Protein AF-G5BJP3-F1 (afdb_monomer_lite)

pLDDT: mean 77.47, std 14.55, range [37.0, 94.06]

Structure (mmCIF, N/CA/C/O backbone):
data_AF-G5BJP3-F1
#
_entry.id   AF-G5BJP3-F1
#
loop_
_atom_site.group_PDB
_atom_site.id
_atom_site.type_symbol
_atom_site.label_atom_id
_atom_site.label_alt_id
_atom_site.label_comp_id
_atom_site.label_asym_id
_atom_site.label_entity_id
_atom_site.label_seq_id
_atom_site.pdbx_PDB_ins_code
_atom_site.Cartn_x
_atom_site.Cartn_y
_atom_site.Cartn_z
_atom_site.occupancy
_atom_site.B_iso_or_equiv
_atom_site.auth_seq_id
_atom_site.auth_comp_id
_atom_site.auth_asym_id
_atom_site.auth_atom_id
_atom_site.pdbx_PDB_model_num
ATOM 1 N N . MET A 1 1 ? 22.872 -16.808 -19.021 1.00 44.25 1 MET A N 1
ATOM 2 C CA . MET A 1 1 ? 23.629 -16.878 -17.753 1.00 44.25 1 MET A CA 1
ATOM 3 C C . MET A 1 1 ? 22.614 -16.825 -16.615 1.00 44.25 1 MET A C 1
ATOM 5 O O . MET A 1 1 ? 21.726 -15.986 -16.679 1.00 44.25 1 MET A O 1
ATOM 9 N N . ARG A 1 2 ? 22.619 -17.768 -15.661 1.00 50.06 2 ARG A N 1
ATOM 10 C CA . ARG A 1 2 ? 21.729 -17.695 -14.484 1.00 50.06 2 ARG A CA 1
ATOM 11 C C . ARG A 1 2 ? 22.393 -16.758 -13.474 1.00 50.06 2 ARG A C 1
ATOM 13 O O . ARG A 1 2 ? 23.324 -17.186 -12.807 1.00 50.06 2 ARG A O 1
ATOM 20 N N . LEU A 1 3 ? 21.946 -15.509 -13.421 1.00 68.56 3 LEU A N 1
ATOM 21 C CA . LEU A 1 3 ? 22.406 -14.511 -12.453 1.00 68.56 3 LEU A CA 1
ATOM 22 C C . LEU A 1 3 ? 21.398 -14.402 -11.310 1.00 68.56 3 LEU A C 1
ATOM 24 O O . LEU A 1 3 ? 20.185 -14.519 -11.532 1.00 68.56 3 LEU A O 1
ATOM 28 N N . ASN A 1 4 ? 21.893 -14.203 -10.089 1.00 77.81 4 ASN A N 1
ATOM 29 C CA . ASN A 1 4 ? 21.017 -13.930 -8.956 1.00 77.81 4 ASN A CA 1
ATOM 30 C C . ASN A 1 4 ? 20.418 -12.518 -9.091 1.00 77.81 4 ASN A C 1
ATOM 32 O O . ASN A 1 4 ? 21.029 -11.637 -9.689 1.00 77.81 4 ASN A O 1
ATOM 36 N N . THR A 1 5 ? 19.225 -12.266 -8.542 1.00 74.19 5 THR A N 1
ATOM 37 C CA . THR A 1 5 ? 18.538 -10.975 -8.771 1.00 74.19 5 THR A CA 1
ATOM 38 C C . THR A 1 5 ? 19.329 -9.795 -8.197 1.00 74.19 5 THR A C 1
ATOM 40 O O . THR A 1 5 ? 19.368 -8.746 -8.820 1.00 74.19 5 THR A O 1
ATOM 43 N N . SER A 1 6 ? 20.024 -9.974 -7.071 1.00 76.56 6 SER A N 1
ATOM 44 C CA . SER A 1 6 ? 20.901 -8.947 -6.492 1.00 76.56 6 SER A CA 1
ATOM 45 C C . SER A 1 6 ? 22.139 -8.651 -7.344 1.00 76.56 6 SER A C 1
ATOM 47 O O . SER A 1 6 ? 22.581 -7.510 -7.405 1.00 76.56 6 SER A O 1
ATOM 49 N N . GLU A 1 7 ? 22.704 -9.672 -7.992 1.00 75.31 7 GLU A N 1
ATOM 50 C CA . GLU A 1 7 ? 23.843 -9.508 -8.905 1.00 75.31 7 GLU A CA 1
ATOM 51 C C . GLU A 1 7 ? 23.401 -8.806 -10.186 1.00 75.31 7 GLU A C 1
ATOM 53 O O . GLU A 1 7 ? 24.081 -7.897 -10.641 1.00 75.31 7 GLU A O 1
ATOM 58 N N . LEU A 1 8 ? 22.222 -9.169 -10.700 1.00 74.44 8 LEU A N 1
ATOM 59 C CA . LEU A 1 8 ? 21.619 -8.523 -11.860 1.00 74.44 8 LEU A CA 1
ATOM 60 C C . LEU A 1 8 ? 21.340 -7.036 -11.600 1.00 74.44 8 LEU A C 1
ATOM 62 O O . LEU A 1 8 ? 21.693 -6.213 -12.433 1.00 74.44 8 LEU A O 1
ATOM 66 N N . ILE A 1 9 ? 20.754 -6.697 -10.445 1.00 74.00 9 ILE A N 1
ATOM 67 C CA . ILE A 1 9 ? 20.508 -5.302 -10.037 1.00 74.00 9 ILE A CA 1
ATOM 68 C C . ILE A 1 9 ? 21.826 -4.522 -9.981 1.00 74.00 9 ILE A C 1
ATOM 70 O O . ILE A 1 9 ? 21.944 -3.428 -10.525 1.00 74.00 9 ILE A O 1
ATOM 74 N N . LYS A 1 10 ? 22.859 -5.114 -9.369 1.00 73.06 10 LYS A N 1
ATOM 75 C CA . LYS A 1 10 ? 24.182 -4.491 -9.302 1.00 73.06 10 LYS A CA 1
ATOM 76 C C . LYS A 1 10 ? 24.743 -4.233 -10.702 1.00 73.06 10 LYS A C 1
ATOM 78 O O . LYS A 1 10 ? 25.200 -3.127 -10.961 1.00 73.06 10 LYS A O 1
ATOM 83 N N . GLU A 1 11 ? 24.681 -5.218 -11.596 1.00 69.44 11 GLU A N 1
ATOM 84 C CA . GLU A 1 11 ? 25.176 -5.101 -12.975 1.00 69.44 11 GLU A CA 1
ATOM 85 C C . GLU A 1 11 ? 24.379 -4.061 -13.789 1.00 69.44 11 GLU A C 1
ATOM 87 O O . GLU A 1 11 ? 24.960 -3.328 -14.586 1.00 69.44 11 GLU A O 1
ATOM 92 N N . LEU A 1 12 ? 23.072 -3.923 -13.528 1.00 63.56 12 LEU A N 1
ATOM 93 C CA . LEU A 1 12 ? 22.200 -2.899 -14.122 1.00 63.56 12 LEU A CA 1
ATOM 94 C C . LEU A 1 12 ? 22.500 -1.478 -13.623 1.00 63.56 12 LEU A C 1
ATOM 96 O O . LEU A 1 12 ? 22.325 -0.528 -14.387 1.00 63.56 12 LEU A O 1
ATOM 100 N N . PHE A 1 13 ? 22.971 -1.327 -12.386 1.00 70.31 13 PHE A N 1
ATOM 101 C CA . PHE A 1 13 ? 23.419 -0.047 -11.821 1.00 70.31 13 PHE A CA 1
ATOM 102 C C . PHE A 1 13 ? 24.877 0.284 -12.099 1.00 70.31 13 PHE A C 1
ATOM 104 O O . PHE A 1 13 ? 25.300 1.399 -11.821 1.00 70.31 13 PHE A O 1
ATOM 111 N N . THR A 1 14 ? 25.650 -0.663 -12.627 1.00 68.06 14 THR A N 1
ATOM 112 C CA . THR A 1 14 ? 27.061 -0.414 -12.916 1.00 68.06 14 THR A CA 1
ATOM 113 C C . THR A 1 14 ? 27.177 0.457 -14.165 1.00 68.06 14 THR A C 1
ATOM 115 O O . THR A 1 14 ? 26.549 0.164 -15.195 1.00 68.06 14 THR A O 1
ATOM 118 N N . ASP A 1 15 ? 27.975 1.516 -14.057 1.00 59.81 15 ASP A N 1
ATOM 119 C CA . ASP A 1 15 ? 28.285 2.419 -15.159 1.00 59.81 15 ASP A CA 1
ATOM 120 C C . ASP A 1 15 ? 29.174 1.726 -16.191 1.00 59.81 15 ASP A C 1
ATOM 122 O O . ASP A 1 15 ? 29.917 0.792 -15.893 1.00 59.81 15 ASP A O 1
ATOM 126 N N . CYS A 1 16 ? 29.086 2.170 -17.441 1.00 57.44 16 CYS A N 1
ATOM 127 C CA . CYS A 1 16 ? 29.874 1.592 -18.521 1.00 57.44 16 CYS A CA 1
ATOM 128 C C . CYS A 1 16 ? 31.160 2.382 -18.702 1.00 57.44 16 CYS A C 1
ATOM 130 O O . CYS A 1 16 ? 31.277 3.208 -19.597 1.00 57.44 16 CYS A O 1
ATOM 132 N N . GLY A 1 17 ? 32.113 2.144 -17.802 1.00 50.44 17 GLY A N 1
ATOM 133 C CA . GLY A 1 17 ? 33.430 2.763 -17.871 1.00 50.44 17 GLY A CA 1
ATOM 134 C C . GLY A 1 17 ? 34.375 2.054 -18.857 1.00 50.44 17 GLY A C 1
ATOM 135 O O . GLY A 1 17 ? 34.260 0.846 -19.070 1.00 50.44 17 GLY A O 1
ATOM 136 N N . PRO A 1 18 ? 35.406 2.746 -19.381 1.00 44.09 18 PRO A N 1
ATOM 137 C CA . PRO A 1 18 ? 36.398 2.185 -20.314 1.00 44.09 18 PRO A CA 1
ATOM 138 C C . PRO A 1 18 ? 37.265 1.043 -19.738 1.00 44.09 18 PRO A C 1
ATOM 140 O O . PRO A 1 18 ? 38.034 0.422 -20.472 1.00 44.09 18 PRO A O 1
ATOM 143 N N . LEU A 1 19 ? 37.162 0.758 -18.434 1.00 40.47 19 LEU A N 1
ATOM 144 C CA . LEU A 1 19 ? 37.887 -0.302 -17.718 1.00 40.47 19 LEU A CA 1
ATOM 145 C C . LEU A 1 19 ? 36.966 -1.399 -17.149 1.00 40.47 19 LEU A C 1
ATOM 147 O O . LEU A 1 19 ? 37.473 -2.400 -16.639 1.00 40.47 19 LEU A O 1
ATOM 151 N N . GLU A 1 20 ? 35.642 -1.244 -17.237 1.00 45.88 20 GLU A N 1
ATOM 152 C CA . GLU A 1 20 ? 34.673 -2.213 -16.715 1.00 45.88 20 GLU A CA 1
ATOM 153 C C . GLU A 1 20 ? 33.971 -2.933 -17.871 1.00 45.88 20 GLU A C 1
ATOM 155 O O . GLU A 1 20 ? 33.036 -2.432 -18.490 1.00 45.88 20 GLU A O 1
ATOM 160 N N . SER A 1 21 ? 34.431 -4.149 -18.178 1.00 46.97 21 SER A N 1
ATOM 161 C CA . SER A 1 21 ? 33.836 -5.007 -19.204 1.00 46.97 21 SER A CA 1
ATOM 162 C C . SER A 1 21 ? 32.547 -5.656 -18.685 1.00 46.97 21 SER A C 1
ATOM 164 O O . SER A 1 21 ? 32.532 -6.843 -18.339 1.00 46.97 21 SER A O 1
ATOM 166 N N . SER A 1 22 ? 31.468 -4.884 -18.579 1.00 55.72 22 SER A N 1
ATOM 167 C CA . SER A 1 22 ? 30.135 -5.455 -18.369 1.00 55.72 22 SER A CA 1
ATOM 168 C C . SER A 1 22 ? 29.622 -6.062 -19.675 1.00 55.72 22 SER A C 1
ATOM 170 O O . SER A 1 22 ? 29.749 -5.464 -20.743 1.00 55.72 22 SER A O 1
ATOM 172 N N . SER A 1 23 ? 29.001 -7.244 -19.599 1.00 54.97 23 SER A N 1
ATOM 173 C CA . SER A 1 23 ? 28.418 -7.926 -20.768 1.00 54.97 23 SER A CA 1
ATOM 174 C C . SER A 1 23 ? 27.289 -7.130 -21.441 1.00 54.97 23 SER A C 1
ATOM 176 O O . SER A 1 23 ? 26.941 -7.394 -22.592 1.00 54.97 23 SER A O 1
ATOM 178 N N . LEU A 1 24 ? 26.737 -6.142 -20.729 1.00 55.53 24 LEU A N 1
ATOM 179 C CA . LEU A 1 24 ? 25.724 -5.214 -21.225 1.00 55.53 24 LEU A CA 1
ATOM 180 C C . LEU A 1 24 ? 26.295 -4.055 -22.059 1.00 55.53 24 LEU A C 1
ATOM 182 O O . LEU A 1 24 ? 25.524 -3.393 -22.748 1.00 55.53 24 LEU A O 1
ATOM 186 N N . CYS A 1 25 ? 27.602 -3.799 -21.989 1.00 57.88 25 CYS A N 1
ATOM 187 C CA . CYS A 1 25 ? 28.248 -2.607 -22.540 1.00 57.88 25 CYS A CA 1
ATOM 188 C C . CYS A 1 25 ? 29.455 -2.967 -23.407 1.00 57.88 25 CYS A C 1
ATOM 190 O O . CYS A 1 25 ? 30.580 -2.528 -23.181 1.00 57.88 25 CYS A O 1
ATOM 192 N N . ASP A 1 26 ? 29.202 -3.800 -24.416 1.00 56.97 26 ASP A N 1
ATOM 193 C CA . ASP A 1 26 ? 30.184 -4.161 -25.438 1.00 56.97 26 ASP A CA 1
ATOM 194 C C . ASP A 1 26 ? 30.255 -3.061 -26.513 1.00 56.97 26 ASP A C 1
ATOM 196 O O . ASP A 1 26 ? 29.687 -3.166 -27.609 1.00 56.97 26 ASP A O 1
ATOM 200 N N . TYR A 1 27 ? 30.899 -1.952 -26.152 1.00 57.47 27 TYR A N 1
ATOM 201 C CA . TYR A 1 27 ? 31.206 -0.859 -27.067 1.00 57.47 27 TYR A CA 1
ATOM 202 C C . TYR A 1 27 ? 32.474 -1.177 -27.865 1.00 57.47 27 TYR A C 1
ATOM 204 O O . TYR A 1 27 ? 33.460 -1.701 -27.340 1.00 57.47 27 TYR A O 1
ATOM 212 N N . ARG A 1 28 ? 32.471 -0.864 -29.164 1.00 46.56 28 ARG A N 1
ATOM 213 C CA . ARG A 1 28 ? 33.619 -1.146 -30.030 1.00 46.56 28 ARG A CA 1
ATOM 214 C C . ARG A 1 28 ? 34.739 -0.134 -29.760 1.00 46.56 28 ARG A C 1
ATOM 216 O O . ARG A 1 28 ? 34.681 0.996 -30.230 1.00 46.56 28 ARG A O 1
ATOM 223 N N . ASN A 1 29 ? 35.784 -0.558 -29.052 1.00 48.34 29 ASN A N 1
ATOM 224 C CA . ASN A 1 29 ? 37.015 0.220 -28.896 1.00 48.34 29 ASN A CA 1
ATOM 225 C C . ASN A 1 29 ? 37.865 0.134 -30.173 1.00 48.34 29 ASN A C 1
ATOM 227 O O . ASN A 1 29 ? 38.719 -0.745 -30.298 1.00 48.34 29 ASN A O 1
ATOM 231 N N . ASP A 1 30 ? 37.674 1.055 -31.120 1.00 40.19 30 ASP A N 1
ATOM 232 C CA . ASP A 1 30 ? 38.655 1.265 -32.191 1.00 40.19 30 ASP A CA 1
ATOM 233 C C . ASP A 1 30 ? 39.872 2.016 -31.616 1.00 40.19 30 ASP A C 1
ATOM 235 O O . ASP A 1 30 ? 40.059 3.216 -31.796 1.00 40.19 30 ASP A O 1
ATOM 239 N N . MET A 1 31 ? 40.736 1.290 -30.901 1.00 43.47 31 MET A N 1
ATOM 240 C CA . MET A 1 31 ? 42.000 1.805 -30.361 1.00 43.47 31 MET A CA 1
ATOM 241 C C . MET A 1 31 ? 43.076 1.891 -31.464 1.00 43.47 31 MET A C 1
ATOM 243 O O . MET A 1 31 ? 44.144 1.297 -31.366 1.00 43.47 31 MET A O 1
ATOM 247 N N . ASN A 1 32 ? 42.773 2.601 -32.553 1.00 39.50 32 ASN A N 1
ATOM 248 C CA . ASN A 1 32 ? 43.702 2.898 -33.646 1.00 39.50 32 ASN A CA 1
ATOM 249 C C . ASN A 1 32 ? 43.451 4.313 -34.192 1.00 39.50 32 ASN A C 1
ATOM 251 O O . ASN A 1 32 ? 43.162 4.510 -35.369 1.00 39.50 32 ASN A O 1
ATOM 255 N N . ALA A 1 33 ? 43.587 5.328 -33.343 1.00 37.41 33 ALA A N 1
ATOM 256 C CA . ALA A 1 33 ? 43.760 6.693 -33.818 1.00 37.41 33 ALA A CA 1
ATOM 257 C C . ALA A 1 33 ? 44.682 7.460 -32.874 1.00 37.41 33 ALA A C 1
ATOM 259 O O . ALA A 1 33 ? 44.312 7.907 -31.795 1.00 37.41 33 ALA A O 1
ATOM 260 N N . SER A 1 34 ? 45.913 7.638 -33.328 1.00 37.72 34 SER A N 1
ATOM 261 C CA . SER A 1 34 ? 46.831 8.683 -32.899 1.00 37.72 34 SER A CA 1
ATOM 262 C C . SER A 1 34 ? 46.261 10.076 -33.221 1.00 37.72 34 SER A C 1
ATOM 264 O O . SER A 1 34 ? 46.792 10.780 -34.082 1.00 37.72 34 SER A O 1
ATOM 266 N N . LYS A 1 35 ? 45.164 10.473 -32.571 1.00 37.00 35 LYS A N 1
ATOM 267 C CA . LYS A 1 35 ? 44.625 11.834 -32.619 1.00 37.00 35 LYS A CA 1
ATOM 268 C C . LYS A 1 35 ? 44.383 12.326 -31.201 1.00 37.00 35 LYS A C 1
ATOM 270 O O . LYS A 1 35 ? 43.390 12.035 -30.553 1.00 37.00 35 LYS A O 1
ATOM 275 N N . ILE A 1 36 ? 45.397 13.031 -30.733 1.00 44.91 36 ILE A N 1
ATOM 276 C CA . ILE A 1 36 ? 45.373 13.883 -29.559 1.00 44.91 36 ILE A CA 1
ATOM 277 C C . ILE A 1 36 ? 44.564 15.131 -29.947 1.00 44.91 36 ILE A C 1
ATOM 279 O O . ILE A 1 36 ? 44.940 15.790 -30.914 1.00 44.91 36 ILE A O 1
ATOM 283 N N . VAL A 1 37 ? 43.534 15.431 -29.145 1.00 45.41 37 VAL A N 1
ATOM 284 C CA . VAL A 1 37 ? 42.789 16.705 -29.040 1.00 45.41 37 VAL A CA 1
ATOM 285 C C . VAL A 1 37 ? 41.715 16.944 -30.127 1.00 45.41 37 VAL A C 1
ATOM 287 O O . VAL A 1 37 ? 42.020 16.959 -31.313 1.00 45.41 37 VAL A O 1
ATOM 290 N N . ASP A 1 38 ? 40.476 17.155 -29.653 1.00 38.22 38 ASP A N 1
ATOM 291 C CA . ASP A 1 38 ? 39.267 17.714 -30.309 1.00 38.22 38 ASP A CA 1
ATOM 292 C C . ASP A 1 38 ? 38.108 16.810 -30.783 1.00 38.22 38 ASP A C 1
ATOM 294 O O . ASP A 1 38 ? 37.110 17.362 -31.234 1.00 38.22 38 ASP A O 1
ATOM 298 N N . ASP A 1 39 ? 38.115 15.488 -30.581 1.00 37.53 39 ASP A N 1
ATOM 299 C CA . ASP A 1 39 ? 36.930 14.657 -30.881 1.00 37.53 39 ASP A CA 1
ATOM 300 C C . ASP A 1 39 ? 36.373 13.960 -29.623 1.00 37.53 39 ASP A C 1
ATOM 302 O O . ASP A 1 39 ? 37.116 13.394 -28.815 1.00 37.53 39 ASP A O 1
ATOM 306 N N . ILE A 1 40 ? 35.046 14.041 -29.464 1.00 41.84 40 ILE A N 1
ATOM 307 C CA . ILE A 1 40 ? 34.219 13.329 -28.475 1.00 41.84 40 ILE A CA 1
ATOM 308 C C . ILE A 1 40 ? 34.551 11.826 -28.559 1.00 41.84 40 ILE A C 1
ATOM 310 O O . ILE A 1 40 ? 34.711 11.321 -29.673 1.00 41.84 40 ILE A O 1
ATOM 314 N N . PRO A 1 41 ? 34.680 11.081 -27.442 1.00 44.16 41 PRO A N 1
ATOM 315 C CA . PRO A 1 41 ? 34.821 9.630 -27.503 1.00 44.16 41 PRO A CA 1
ATOM 316 C C . PRO A 1 41 ? 33.506 9.005 -27.995 1.00 44.16 41 PRO A C 1
ATOM 318 O O . PRO A 1 41 ? 32.658 8.583 -27.216 1.00 44.16 41 PRO A O 1
ATOM 321 N N . ASP A 1 42 ? 33.329 8.969 -29.314 1.00 43.47 42 ASP A N 1
ATOM 322 C CA . ASP A 1 42 ? 32.238 8.263 -29.969 1.00 43.47 42 ASP A CA 1
ATOM 323 C C . ASP A 1 42 ? 32.462 6.758 -29.786 1.00 43.47 42 ASP A C 1
ATOM 325 O O . ASP A 1 42 ? 33.319 6.147 -30.432 1.00 43.47 42 ASP A O 1
ATOM 329 N N . HIS A 1 43 ? 31.682 6.148 -28.897 1.00 52.06 43 HIS A N 1
ATOM 330 C CA . HIS A 1 43 ? 31.612 4.703 -28.720 1.00 52.06 43 HIS A CA 1
ATOM 331 C C . HIS A 1 43 ? 30.367 4.160 -29.446 1.00 52.06 43 HIS A C 1
ATOM 333 O O . HIS A 1 43 ? 29.331 3.934 -28.817 1.00 52.06 43 HIS A O 1
ATOM 339 N N . PRO A 1 44 ? 30.403 3.945 -30.779 1.00 55.94 44 PRO A N 1
ATOM 340 C CA . PRO A 1 44 ? 29.263 3.379 -31.490 1.00 55.94 44 PRO A CA 1
ATOM 341 C C . PRO A 1 44 ? 28.934 1.989 -30.931 1.00 55.94 44 PRO A C 1
ATOM 343 O O . PRO A 1 44 ? 29.832 1.158 -30.740 1.00 55.94 44 PRO A O 1
ATOM 346 N N . ALA A 1 45 ? 27.645 1.725 -30.682 1.00 56.62 45 ALA A N 1
ATOM 347 C CA . ALA A 1 45 ? 27.195 0.432 -30.178 1.00 56.62 45 ALA A CA 1
ATOM 348 C C . ALA A 1 45 ? 27.709 -0.711 -31.060 1.00 56.62 45 ALA A C 1
ATOM 350 O O . ALA A 1 45 ? 27.445 -0.776 -32.266 1.00 56.62 45 ALA A O 1
ATOM 351 N N . GLY A 1 46 ? 28.426 -1.647 -30.439 1.00 59.75 46 GLY A N 1
ATOM 352 C CA . GLY A 1 46 ? 28.808 -2.891 -31.084 1.00 59.75 46 GLY A CA 1
ATOM 353 C C . GLY A 1 46 ? 27.592 -3.783 -31.356 1.00 59.75 46 GLY A C 1
ATOM 354 O O . GLY A 1 46 ? 26.501 -3.604 -30.813 1.00 59.75 46 GLY A O 1
ATOM 355 N N . VAL A 1 47 ? 27.794 -4.831 -32.157 1.00 60.00 47 VAL A N 1
ATOM 356 C CA . VAL A 1 47 ? 26.795 -5.902 -32.355 1.00 60.00 47 VAL A CA 1
ATOM 357 C C . VAL A 1 47 ? 26.388 -6.589 -31.038 1.00 60.00 47 VAL A C 1
ATOM 359 O O . VAL A 1 47 ? 25.283 -7.127 -30.946 1.00 60.00 47 VAL A O 1
ATOM 362 N N . GLY A 1 48 ? 27.241 -6.526 -30.007 1.00 64.69 48 GLY A N 1
ATOM 363 C CA . GLY A 1 48 ? 26.958 -7.018 -28.658 1.00 64.69 48 GLY A CA 1
ATOM 364 C C . GLY A 1 48 ? 25.821 -6.267 -27.956 1.00 64.69 48 GLY A C 1
ATOM 365 O O . GLY A 1 48 ? 24.997 -6.905 -27.304 1.00 64.69 48 GLY A O 1
ATOM 366 N N . VAL A 1 49 ? 25.682 -4.954 -28.174 1.00 70.38 49 VAL A N 1
ATOM 367 C CA . VAL A 1 49 ? 24.631 -4.124 -27.551 1.00 70.38 49 VAL A CA 1
ATOM 368 C C . VAL A 1 49 ? 23.238 -4.516 -28.051 1.00 70.38 49 VAL A C 1
ATOM 370 O O . VAL A 1 49 ? 22.317 -4.684 -27.256 1.00 70.38 49 VAL A O 1
ATOM 373 N N . TYR A 1 50 ? 23.075 -4.763 -29.355 1.00 72.94 50 TYR A N 1
ATOM 374 C CA . TYR A 1 50 ? 21.798 -5.231 -29.914 1.00 72.94 50 TYR A CA 1
ATOM 375 C C . TYR A 1 50 ? 21.397 -6.609 -29.370 1.00 72.94 50 TYR A C 1
ATOM 377 O O . TYR A 1 50 ? 20.226 -6.848 -29.065 1.00 72.94 50 TYR A O 1
ATOM 385 N N . SER A 1 51 ? 22.372 -7.510 -29.203 1.00 75.06 51 SER A N 1
ATOM 386 C CA . SER A 1 51 ? 22.148 -8.809 -28.562 1.00 75.06 51 SER A CA 1
ATOM 387 C C . SER A 1 51 ? 21.778 -8.652 -27.081 1.00 75.06 51 SER A C 1
ATOM 389 O O . SER A 1 51 ? 20.876 -9.345 -26.602 1.00 75.06 51 SER A O 1
ATOM 391 N N . ALA A 1 52 ? 22.422 -7.731 -26.360 1.00 75.56 52 ALA A N 1
ATOM 392 C CA . ALA A 1 52 ? 22.127 -7.436 -24.959 1.00 75.56 52 ALA A CA 1
ATOM 393 C C . ALA A 1 52 ? 20.720 -6.839 -24.781 1.00 75.56 52 ALA A C 1
ATOM 395 O O . ALA A 1 52 ? 19.959 -7.328 -23.948 1.00 75.56 52 ALA A O 1
ATOM 396 N N . ILE A 1 53 ? 20.317 -5.869 -25.611 1.00 82.88 53 ILE A N 1
ATOM 397 C CA . ILE A 1 53 ? 18.958 -5.295 -25.601 1.00 82.88 53 ILE A CA 1
ATOM 398 C C . ILE A 1 53 ? 17.913 -6.389 -25.833 1.00 82.88 53 ILE A C 1
ATOM 400 O O . ILE A 1 53 ? 16.923 -6.464 -25.106 1.00 82.88 53 ILE A O 1
ATOM 404 N N . TRP A 1 54 ? 18.139 -7.284 -26.799 1.00 84.75 54 TRP A N 1
ATOM 405 C CA . TRP A 1 54 ? 17.225 -8.402 -27.044 1.00 84.75 54 TRP A CA 1
ATOM 406 C C . TRP A 1 54 ? 17.096 -9.329 -25.824 1.00 84.75 54 TRP A C 1
ATOM 408 O O . TRP A 1 54 ? 15.987 -9.726 -25.452 1.00 84.75 54 TRP A O 1
ATOM 418 N N . GLN A 1 55 ? 18.214 -9.645 -25.163 1.00 84.19 55 GLN A N 1
ATOM 419 C CA . GLN A 1 55 ? 18.215 -10.444 -23.935 1.00 84.19 55 GLN A CA 1
ATOM 420 C C . GLN A 1 55 ? 17.507 -9.735 -22.772 1.00 84.19 55 GLN A C 1
ATOM 422 O O . GLN A 1 55 ? 16.753 -10.385 -22.046 1.00 84.19 55 GLN A O 1
ATOM 427 N N . LEU A 1 56 ? 17.694 -8.422 -22.619 1.00 86.62 56 LEU A N 1
ATOM 428 C CA . LEU A 1 56 ? 17.026 -7.607 -21.603 1.00 86.62 56 LEU A CA 1
ATOM 429 C C . LEU A 1 56 ? 15.516 -7.525 -21.846 1.00 86.62 56 LEU A C 1
ATOM 431 O O . LEU A 1 56 ? 14.744 -7.716 -20.909 1.00 86.62 56 LEU A O 1
ATOM 435 N N . CYS A 1 57 ? 15.076 -7.348 -23.093 1.00 88.75 57 CYS A N 1
ATOM 436 C CA . CYS A 1 57 ? 13.658 -7.391 -23.458 1.00 88.75 57 CYS A CA 1
ATOM 437 C C . CYS A 1 57 ? 13.021 -8.746 -23.109 1.00 88.75 57 CYS A C 1
ATOM 439 O O . CYS A 1 57 ? 11.933 -8.798 -22.530 1.00 88.75 57 CYS A O 1
ATOM 441 N N . LEU A 1 58 ? 13.706 -9.855 -23.409 1.00 88.81 58 LEU A N 1
ATOM 442 C CA . LEU A 1 58 ? 13.230 -11.192 -23.043 1.00 88.81 58 LEU A CA 1
ATOM 443 C C . LEU A 1 58 ? 13.180 -11.366 -21.516 1.00 88.81 58 LEU A C 1
ATOM 445 O O . LEU A 1 58 ? 12.198 -11.894 -20.985 1.00 88.81 58 LEU A O 1
ATOM 449 N N . ALA A 1 59 ? 14.202 -10.886 -20.802 1.00 87.69 59 ALA A N 1
ATOM 450 C CA . ALA A 1 59 ? 14.253 -10.916 -19.343 1.00 87.69 59 ALA A CA 1
ATOM 451 C C . ALA A 1 59 ? 13.127 -10.088 -18.705 1.00 87.69 59 ALA A C 1
ATOM 453 O O . ALA A 1 59 ? 12.510 -10.561 -17.750 1.00 87.69 59 ALA A O 1
ATOM 454 N N . LEU A 1 60 ? 12.816 -8.911 -19.255 1.00 91.31 60 LEU A N 1
ATOM 455 C CA . LEU A 1 60 ? 11.729 -8.037 -18.813 1.00 91.31 60 LEU A CA 1
ATOM 456 C C . LEU A 1 60 ? 10.382 -8.763 -18.874 1.00 91.31 60 LEU A C 1
ATOM 458 O O . LEU A 1 60 ? 9.674 -8.848 -17.870 1.00 91.31 60 LEU A O 1
ATOM 462 N N . ILE A 1 61 ? 10.058 -9.354 -20.029 1.00 93.38 61 ILE A N 1
ATOM 463 C CA . ILE A 1 61 ? 8.803 -10.095 -20.229 1.00 93.38 61 ILE A CA 1
ATOM 464 C C . ILE A 1 61 ? 8.713 -11.263 -19.242 1.00 93.38 61 ILE A C 1
ATOM 466 O O . ILE A 1 61 ? 7.702 -11.435 -18.557 1.00 93.38 61 ILE A O 1
ATOM 470 N N . PHE A 1 62 ? 9.786 -12.047 -19.118 1.00 91.50 62 PHE A N 1
ATOM 471 C CA . PHE A 1 62 ? 9.816 -13.186 -18.204 1.00 91.50 62 PHE A CA 1
ATOM 472 C C . PHE A 1 62 ? 9.675 -12.762 -16.732 1.00 91.50 62 PHE A C 1
ATOM 474 O O . PHE A 1 62 ? 8.945 -13.403 -15.973 1.00 91.50 62 PHE A O 1
ATOM 481 N N . LYS A 1 63 ? 10.329 -11.667 -16.324 1.00 90.31 63 LYS A N 1
ATOM 482 C CA . LYS A 1 63 ? 10.255 -11.114 -14.963 1.00 90.31 63 LYS A CA 1
ATOM 483 C C . LYS A 1 63 ? 8.864 -10.588 -14.632 1.00 90.31 63 LYS A C 1
ATOM 485 O O . LYS A 1 63 ? 8.394 -10.859 -13.529 1.00 90.31 63 LYS A O 1
ATOM 490 N N . ILE A 1 64 ? 8.187 -9.911 -15.560 1.00 91.75 64 ILE A N 1
ATOM 491 C CA . ILE A 1 64 ? 6.800 -9.461 -15.365 1.00 91.75 64 ILE A CA 1
ATOM 492 C C . ILE A 1 64 ? 5.887 -10.669 -15.126 1.00 91.75 64 ILE A C 1
ATOM 494 O O . ILE A 1 64 ? 5.180 -10.712 -14.120 1.00 91.75 64 ILE A O 1
ATOM 498 N N . ILE A 1 65 ? 5.962 -11.688 -15.990 1.00 93.31 65 ILE A N 1
ATOM 499 C CA . ILE A 1 65 ? 5.143 -12.905 -15.871 1.00 93.31 65 ILE A CA 1
ATOM 500 C C . ILE A 1 65 ? 5.404 -13.612 -14.535 1.00 93.31 65 ILE A C 1
ATOM 502 O O . ILE A 1 65 ? 4.466 -13.932 -13.805 1.00 93.31 65 ILE A O 1
ATOM 506 N N . MET A 1 66 ? 6.675 -13.820 -14.180 1.00 90.31 66 MET A N 1
ATOM 507 C CA . MET A 1 66 ? 7.039 -14.453 -12.911 1.00 90.31 66 MET A CA 1
ATOM 508 C C . MET A 1 66 ? 6.564 -13.642 -11.707 1.00 90.31 66 MET A C 1
ATOM 510 O O . MET A 1 66 ? 6.059 -14.226 -10.753 1.00 90.31 66 MET A O 1
ATOM 514 N N . THR A 1 67 ? 6.664 -12.313 -11.761 1.00 90.19 67 THR A N 1
ATOM 515 C CA . THR A 1 67 ? 6.223 -11.440 -10.665 1.00 90.19 67 THR A CA 1
ATOM 516 C C . THR A 1 67 ? 4.724 -11.592 -10.419 1.00 90.19 67 THR A C 1
ATOM 518 O O . THR A 1 67 ? 4.325 -11.814 -9.275 1.00 90.19 67 THR A O 1
ATOM 521 N N . VAL A 1 68 ? 3.908 -11.598 -11.480 1.00 90.56 68 VAL A N 1
ATOM 522 C CA . VAL A 1 68 ? 2.454 -11.833 -11.389 1.00 90.56 68 VAL A CA 1
ATOM 523 C C . VAL A 1 68 ? 2.148 -13.180 -10.727 1.00 90.56 68 VAL A C 1
ATOM 525 O O . VAL A 1 68 ? 1.346 -13.234 -9.794 1.00 90.56 68 VAL A O 1
ATOM 528 N N . PHE A 1 69 ? 2.819 -14.259 -11.143 1.00 90.69 69 PHE A N 1
ATOM 529 C CA . PHE A 1 69 ? 2.621 -15.573 -10.525 1.00 90.69 69 PHE A CA 1
ATOM 530 C C . PHE A 1 69 ? 3.072 -15.607 -9.062 1.00 90.69 69 PHE A C 1
ATOM 532 O O . PHE A 1 69 ? 2.343 -16.122 -8.220 1.00 90.69 69 PHE A O 1
ATOM 539 N N . THR A 1 70 ? 4.237 -15.044 -8.731 1.00 88.88 70 THR A N 1
ATOM 540 C CA . THR A 1 70 ? 4.749 -15.052 -7.350 1.00 88.88 70 THR A CA 1
ATOM 541 C C . THR A 1 70 ? 3.884 -14.242 -6.392 1.00 88.88 70 THR A C 1
ATOM 543 O O . THR A 1 70 ? 3.702 -14.666 -5.255 1.00 88.88 70 THR A O 1
ATOM 546 N N . PHE A 1 71 ? 3.314 -13.122 -6.849 1.00 86.69 71 PHE A N 1
ATOM 547 C CA . PHE A 1 71 ? 2.427 -12.293 -6.035 1.00 86.69 71 PHE A CA 1
ATOM 548 C C . PHE A 1 71 ? 1.037 -12.924 -5.857 1.00 86.69 71 PHE A C 1
ATOM 550 O O . PHE A 1 71 ? 0.396 -12.729 -4.830 1.00 86.69 71 PHE A O 1
ATOM 557 N N . GLY A 1 72 ? 0.578 -13.723 -6.826 1.00 84.44 72 GLY A N 1
ATOM 558 C CA . GLY A 1 72 ? -0.697 -14.441 -6.740 1.00 84.44 72 GLY A CA 1
ATOM 559 C C . GLY A 1 72 ? -0.696 -15.659 -5.805 1.00 84.44 72 GLY A C 1
ATOM 560 O O . GLY A 1 72 ? -1.761 -16.200 -5.505 1.00 84.44 72 GLY A O 1
ATOM 561 N N . ILE A 1 73 ? 0.470 -16.119 -5.340 1.00 89.31 73 ILE A N 1
ATOM 562 C CA . ILE A 1 73 ? 0.587 -17.290 -4.461 1.00 89.31 73 ILE A CA 1
ATOM 563 C C . ILE A 1 73 ? 0.544 -16.845 -2.990 1.00 89.31 73 ILE A C 1
ATOM 565 O O . ILE A 1 73 ? 1.128 -15.835 -2.614 1.00 89.31 73 ILE A O 1
ATOM 569 N N . LYS A 1 74 ? -0.104 -17.640 -2.125 1.00 82.12 74 LYS A N 1
ATOM 570 C CA . LYS A 1 74 ? -0.166 -17.431 -0.663 1.00 82.12 74 LYS A CA 1
ATOM 571 C C . LYS A 1 74 ? 1.172 -17.738 0.034 1.00 82.12 74 LYS A C 1
ATOM 573 O O . LYS A 1 74 ? 1.251 -18.646 0.859 1.00 82.12 74 LYS A O 1
ATOM 578 N N . VAL A 1 75 ? 2.229 -17.012 -0.316 1.00 85.69 75 VAL A N 1
ATOM 579 C CA . VAL A 1 75 ? 3.564 -17.112 0.294 1.00 85.69 75 VAL A CA 1
ATOM 580 C C . VAL A 1 75 ? 3.982 -15.724 0.783 1.00 85.69 75 VAL A C 1
ATOM 582 O O . VAL A 1 75 ? 3.764 -14.750 0.064 1.00 85.69 75 VAL A O 1
ATOM 585 N N . PRO A 1 76 ? 4.589 -15.601 1.981 1.00 84.62 76 PRO A N 1
ATOM 586 C CA . PRO A 1 76 ? 5.132 -14.329 2.443 1.00 84.62 76 PRO A CA 1
ATOM 587 C C . PRO A 1 76 ? 6.286 -13.907 1.524 1.00 84.62 76 PRO A C 1
ATOM 589 O O . PRO A 1 76 ? 7.384 -14.455 1.593 1.00 84.62 76 PRO A O 1
ATOM 592 N N . SER A 1 77 ? 6.020 -12.955 0.633 1.00 83.44 77 SER A N 1
ATOM 593 C CA . SER A 1 77 ? 6.985 -12.423 -0.329 1.00 83.44 77 SER A CA 1
ATOM 594 C C . SER A 1 77 ? 6.797 -10.915 -0.484 1.00 83.44 77 SER A C 1
ATOM 596 O O . SER A 1 77 ? 5.685 -10.400 -0.379 1.00 83.44 77 SER A O 1
ATOM 598 N N . GLY A 1 78 ? 7.895 -10.202 -0.727 1.00 86.06 78 GLY A N 1
ATOM 599 C CA . GLY A 1 78 ? 7.881 -8.768 -1.002 1.00 86.06 78 GLY A CA 1
ATOM 600 C C . GLY A 1 78 ? 7.768 -8.467 -2.498 1.00 86.06 78 GLY A C 1
ATOM 601 O O . GLY A 1 78 ? 8.416 -9.112 -3.319 1.00 86.06 78 GLY A O 1
ATOM 602 N N . LEU A 1 79 ? 6.998 -7.433 -2.849 1.00 89.69 79 LEU A N 1
ATOM 603 C CA . LEU A 1 79 ? 6.846 -6.955 -4.232 1.00 89.69 79 LEU A CA 1
ATOM 604 C C . LEU A 1 79 ? 7.853 -5.848 -4.609 1.00 89.69 79 LEU A C 1
ATOM 606 O O . LEU A 1 79 ? 8.022 -5.527 -5.784 1.00 89.69 79 LEU A O 1
ATOM 610 N N . PHE A 1 80 ? 8.552 -5.282 -3.623 1.00 89.94 80 PHE A N 1
ATOM 611 C CA . PHE A 1 80 ? 9.457 -4.146 -3.812 1.00 89.94 80 PHE A CA 1
ATOM 612 C C . PHE A 1 80 ? 10.631 -4.472 -4.751 1.00 89.94 80 PHE A C 1
ATOM 614 O O . PHE A 1 80 ? 10.767 -3.862 -5.805 1.00 89.94 80 PHE A O 1
ATOM 621 N N . ILE A 1 81 ? 11.429 -5.491 -4.412 1.00 89.44 81 ILE A N 1
ATOM 622 C CA . ILE A 1 81 ? 12.609 -5.919 -5.185 1.00 89.44 81 ILE A CA 1
ATOM 623 C C . ILE A 1 81 ? 12.261 -6.358 -6.621 1.00 89.44 81 ILE A C 1
ATOM 625 O O . ILE A 1 81 ? 12.934 -5.908 -7.546 1.00 89.44 81 ILE A O 1
ATOM 629 N N . PRO A 1 82 ? 11.246 -7.215 -6.872 1.00 89.81 82 PRO A N 1
ATOM 630 C CA . PRO A 1 82 ? 10.920 -7.599 -8.245 1.00 89.81 82 PRO A CA 1
ATOM 631 C C . PRO A 1 82 ? 10.416 -6.420 -9.089 1.00 89.81 82 PRO A C 1
ATOM 633 O O . PRO A 1 82 ? 10.770 -6.343 -10.262 1.00 89.81 82 PRO A O 1
ATOM 636 N N . SER A 1 83 ? 9.655 -5.486 -8.505 1.00 91.25 83 SER A N 1
ATOM 637 C CA . SER A 1 83 ? 9.197 -4.279 -9.217 1.00 91.25 83 SER A CA 1
ATOM 638 C C . SER A 1 83 ? 10.357 -3.342 -9.548 1.00 91.25 83 SER A C 1
ATOM 640 O O . SER A 1 83 ? 10.424 -2.817 -10.656 1.00 91.25 83 SER A O 1
ATOM 642 N N . MET A 1 84 ? 11.297 -3.190 -8.613 1.00 90.75 84 MET A N 1
ATOM 643 C CA . MET A 1 84 ? 12.527 -2.428 -8.813 1.00 90.75 84 MET A CA 1
ATOM 644 C C . MET A 1 84 ? 13.335 -3.010 -9.981 1.00 90.75 84 MET A C 1
ATOM 646 O O . MET A 1 84 ? 13.594 -2.300 -10.943 1.00 90.75 84 MET A O 1
ATOM 650 N N . ALA A 1 85 ? 13.590 -4.323 -9.985 1.00 90.50 85 ALA A N 1
ATOM 651 C CA . ALA A 1 85 ? 14.326 -4.991 -11.063 1.00 90.50 85 ALA A CA 1
ATOM 652 C C . ALA A 1 85 ? 13.649 -4.868 -12.445 1.00 90.50 85 ALA A C 1
ATOM 654 O O . ALA A 1 85 ? 14.332 -4.792 -13.463 1.00 90.50 85 ALA A O 1
ATOM 655 N N . ILE A 1 86 ? 12.311 -4.864 -12.511 1.00 92.25 86 ILE A N 1
ATOM 656 C CA . ILE A 1 86 ? 11.577 -4.623 -13.768 1.00 92.25 86 ILE A CA 1
ATOM 657 C C . ILE A 1 86 ? 11.835 -3.195 -14.269 1.00 92.25 86 ILE A C 1
ATOM 659 O O . ILE A 1 86 ? 12.116 -3.013 -15.455 1.00 92.25 86 ILE A O 1
ATOM 663 N N . GLY A 1 87 ? 11.766 -2.204 -13.376 1.00 92.50 87 GLY A N 1
ATOM 664 C CA . GLY A 1 87 ? 12.055 -0.809 -13.704 1.00 92.50 87 GLY A CA 1
ATOM 665 C C . GLY A 1 87 ? 13.509 -0.581 -14.119 1.00 92.50 87 GLY A C 1
ATOM 666 O O . GLY A 1 87 ? 13.749 0.120 -15.092 1.00 92.50 87 GLY A O 1
ATOM 667 N N . GLU A 1 88 ? 14.465 -1.247 -13.473 1.00 90.19 88 GLU A N 1
ATOM 668 C CA . GLU A 1 88 ? 15.887 -1.176 -13.838 1.00 90.19 88 GLU A CA 1
ATOM 669 C C . GLU A 1 88 ? 16.164 -1.715 -15.238 1.00 90.19 88 GLU A C 1
ATOM 671 O O . GLU A 1 88 ? 16.857 -1.072 -16.021 1.00 90.19 88 GLU A O 1
ATOM 676 N N . ILE A 1 89 ? 15.615 -2.888 -15.577 1.00 90.31 89 ILE A N 1
ATOM 677 C CA . ILE A 1 89 ? 15.787 -3.474 -16.914 1.00 90.31 89 ILE A CA 1
ATOM 678 C C . ILE A 1 89 ? 15.188 -2.539 -17.968 1.00 90.31 89 ILE A C 1
ATOM 680 O O . ILE A 1 89 ? 15.816 -2.296 -18.999 1.00 90.31 89 ILE A O 1
ATOM 684 N N . ALA A 1 90 ? 13.993 -1.997 -17.709 1.00 91.19 90 ALA A N 1
ATOM 685 C CA . ALA A 1 90 ? 13.352 -1.044 -18.607 1.00 91.19 90 ALA A CA 1
ATOM 686 C C . ALA A 1 90 ? 14.185 0.237 -18.761 1.00 91.19 90 ALA A C 1
ATOM 688 O O . ALA A 1 90 ? 14.444 0.659 -19.887 1.00 91.19 90 ALA A O 1
ATOM 689 N N . GLY A 1 91 ? 14.669 0.805 -17.658 1.00 89.88 91 GLY A N 1
ATOM 690 C CA . GLY A 1 91 ? 15.476 2.018 -17.692 1.00 89.88 91 GLY A CA 1
ATOM 691 C C . GLY A 1 91 ? 16.847 1.832 -18.304 1.00 89.88 91 GLY A C 1
ATOM 692 O O . GLY A 1 91 ? 17.336 2.729 -18.981 1.00 89.88 91 GLY A O 1
ATOM 693 N N . ARG A 1 92 ? 17.440 0.644 -18.181 1.00 86.00 92 ARG A N 1
ATOM 694 C CA . ARG A 1 92 ? 18.679 0.312 -18.886 1.00 86.00 92 ARG A CA 1
ATOM 695 C C . ARG A 1 92 ? 18.467 0.255 -20.398 1.00 86.00 92 ARG A C 1
ATOM 697 O O . ARG A 1 92 ? 19.296 0.769 -21.142 1.00 86.00 92 ARG A O 1
ATOM 704 N N . ILE A 1 93 ? 17.355 -0.328 -20.857 1.00 87.62 93 ILE A N 1
ATOM 705 C CA . ILE A 1 93 ? 16.995 -0.343 -22.286 1.00 87.62 93 ILE A CA 1
ATOM 706 C C . ILE A 1 93 ? 16.786 1.091 -22.792 1.00 87.62 93 ILE A C 1
ATOM 708 O O . ILE A 1 93 ? 17.298 1.439 -23.855 1.00 87.62 93 ILE A O 1
ATOM 712 N N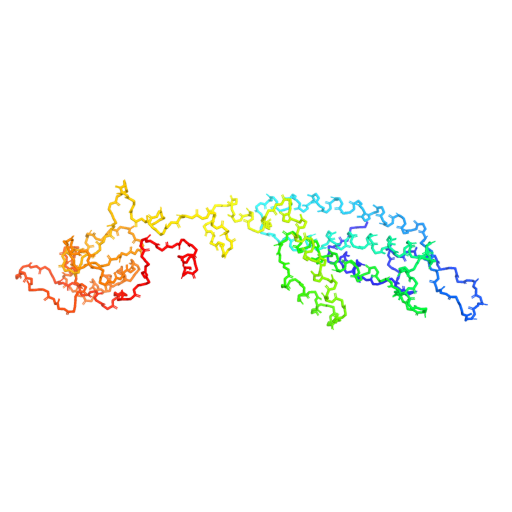 . VAL A 1 94 ? 16.067 1.922 -22.030 1.00 87.75 94 VAL A N 1
ATOM 713 C CA . VAL A 1 94 ? 15.827 3.330 -22.379 1.00 87.75 94 VAL A CA 1
ATOM 714 C C . VAL A 1 94 ? 17.132 4.127 -22.373 1.00 87.75 94 VAL A C 1
ATOM 716 O O . VAL A 1 94 ? 17.399 4.824 -23.343 1.00 87.75 94 VAL A O 1
ATOM 719 N N . GLY A 1 95 ? 17.975 3.982 -21.350 1.00 83.75 95 GLY A N 1
ATOM 720 C CA . GLY A 1 95 ? 19.263 4.669 -21.240 1.00 83.75 95 GLY A CA 1
ATOM 721 C C . GLY A 1 95 ? 20.172 4.392 -22.435 1.00 83.75 95 GLY A C 1
ATOM 722 O O . GLY A 1 95 ? 20.623 5.332 -23.080 1.00 83.75 95 GLY A O 1
ATOM 723 N N . ILE A 1 96 ? 20.338 3.115 -22.803 1.00 80.88 96 ILE A N 1
ATOM 724 C CA . ILE A 1 96 ? 21.122 2.723 -23.986 1.00 80.88 96 ILE A CA 1
ATOM 725 C C . ILE A 1 96 ? 20.481 3.274 -25.271 1.00 80.88 96 ILE A C 1
ATOM 727 O O . ILE A 1 96 ? 21.180 3.752 -26.160 1.00 80.88 96 ILE A O 1
ATOM 731 N N . ALA A 1 97 ? 19.150 3.238 -25.398 1.00 81.75 97 ALA A N 1
ATOM 732 C CA . ALA A 1 97 ? 18.469 3.763 -26.582 1.00 81.75 97 ALA A CA 1
ATOM 733 C C . ALA A 1 97 ? 18.645 5.284 -26.739 1.00 81.75 97 ALA A C 1
ATOM 735 O O . ALA A 1 97 ? 18.854 5.757 -27.857 1.00 81.75 97 ALA A O 1
ATOM 736 N N . VAL A 1 98 ? 18.574 6.042 -25.640 1.00 80.44 98 VAL A N 1
ATOM 737 C CA . VAL A 1 98 ? 18.770 7.500 -25.643 1.00 80.44 98 VAL A CA 1
ATOM 738 C C . VAL A 1 98 ? 20.232 7.845 -25.931 1.00 80.44 98 VAL A C 1
ATOM 740 O O . VAL A 1 98 ? 20.483 8.747 -26.725 1.00 80.44 98 VAL A O 1
ATOM 743 N N . GLU A 1 99 ? 21.184 7.096 -25.376 1.00 75.56 99 GLU A N 1
ATOM 744 C CA . GLU A 1 99 ? 22.615 7.240 -25.673 1.00 75.56 99 GLU A CA 1
ATOM 745 C C . GLU A 1 99 ? 22.902 7.043 -27.173 1.00 75.56 99 GLU A C 1
ATOM 747 O O . GLU A 1 99 ? 23.510 7.898 -27.816 1.00 75.56 99 GLU A O 1
ATOM 752 N N . GLN A 1 100 ? 22.372 5.974 -27.781 1.00 74.81 100 GLN A N 1
ATOM 753 C CA . GLN A 1 100 ? 22.535 5.734 -29.221 1.00 74.81 100 GLN A CA 1
ATOM 754 C C . GLN A 1 100 ? 21.845 6.798 -30.083 1.00 74.81 100 GLN A C 1
ATOM 756 O O . GLN A 1 100 ? 22.354 7.171 -31.144 1.00 74.81 100 GLN A O 1
ATOM 761 N N . LEU A 1 101 ? 20.692 7.302 -29.637 1.00 75.25 101 LEU A N 1
ATOM 762 C CA . LEU A 1 101 ? 19.987 8.380 -30.323 1.00 75.25 101 LEU A CA 1
ATOM 763 C C . LEU A 1 101 ? 20.791 9.689 -30.289 1.00 75.25 101 LEU A C 1
ATOM 765 O O . LEU A 1 101 ? 20.845 10.384 -31.305 1.00 75.25 101 LEU A O 1
ATOM 769 N N . ALA A 1 102 ? 21.437 9.994 -29.161 1.00 71.75 102 ALA A N 1
ATOM 770 C CA . ALA A 1 102 ? 22.297 11.164 -29.007 1.00 71.75 102 ALA A CA 1
ATOM 771 C C . ALA A 1 102 ? 23.528 11.092 -29.931 1.00 71.75 102 ALA A C 1
ATOM 773 O O . ALA A 1 102 ? 23.840 12.082 -30.592 1.00 71.75 102 ALA A O 1
ATOM 774 N N . CYS A 1 103 ? 24.157 9.917 -30.071 1.00 67.31 103 CYS A N 1
ATOM 775 C CA . CYS A 1 103 ? 25.267 9.718 -31.014 1.00 67.31 103 CYS A CA 1
ATOM 776 C C . CYS A 1 103 ? 24.843 9.884 -32.486 1.00 67.31 103 CYS A C 1
ATOM 778 O O . CYS A 1 103 ? 25.583 10.454 -33.285 1.00 67.31 103 CYS A O 1
ATOM 780 N N . TYR A 1 104 ? 23.658 9.396 -32.875 1.00 67.00 104 TYR A N 1
ATOM 781 C CA . TYR A 1 104 ? 23.208 9.456 -34.275 1.00 67.00 104 TYR A CA 1
ATOM 782 C C . TYR A 1 104 ? 22.645 10.832 -34.682 1.00 67.00 104 TYR A C 1
ATOM 784 O O . TYR A 1 104 ? 22.709 11.212 -35.853 1.00 67.00 104 TYR A O 1
ATOM 792 N N . HIS A 1 105 ? 22.100 11.596 -33.728 1.00 67.31 105 HIS A N 1
ATOM 793 C CA . HIS A 1 105 ? 21.494 12.913 -33.953 1.00 67.31 105 HIS A CA 1
ATOM 794 C C . HIS A 1 105 ? 22.119 14.011 -33.075 1.00 67.31 105 HIS A C 1
ATOM 796 O O . HIS A 1 105 ? 21.411 14.793 -32.437 1.00 67.31 105 HIS A O 1
ATOM 802 N N . HIS A 1 106 ? 23.449 14.113 -33.109 1.00 60.41 106 HIS A N 1
ATOM 803 C CA . HIS A 1 106 ? 24.225 15.111 -32.361 1.00 60.41 106 HIS A CA 1
ATOM 804 C C . HIS A 1 106 ? 23.862 16.579 -32.706 1.00 60.41 106 HIS A C 1
ATOM 806 O O . HIS A 1 106 ? 24.062 17.490 -31.906 1.00 60.41 106 HIS A O 1
ATOM 812 N N . ASP A 1 107 ? 23.266 16.827 -33.879 1.00 59.25 107 ASP A N 1
ATOM 813 C CA . ASP A 1 107 ? 22.896 18.173 -34.346 1.00 59.25 107 ASP A CA 1
ATOM 814 C C . ASP A 1 107 ? 21.568 18.713 -33.777 1.00 59.25 107 ASP A C 1
ATOM 816 O O . ASP A 1 107 ? 21.195 19.862 -34.043 1.00 59.25 107 ASP A O 1
ATOM 820 N N . TRP A 1 108 ? 20.814 17.920 -33.007 1.00 66.19 108 TRP A N 1
ATOM 821 C CA . TRP A 1 108 ? 19.541 18.386 -32.457 1.00 66.19 108 TRP A CA 1
ATOM 822 C C . TRP A 1 108 ? 19.777 19.327 -31.265 1.00 66.19 108 TRP A C 1
ATOM 824 O O . TRP A 1 108 ? 20.486 18.992 -30.320 1.00 66.19 108 TRP A O 1
ATOM 834 N N . PHE A 1 109 ? 19.128 20.496 -31.287 1.00 58.28 109 PHE A N 1
ATOM 835 C CA . PHE A 1 109 ? 19.203 21.545 -30.254 1.00 58.28 109 PHE A CA 1
ATOM 836 C C . PHE A 1 109 ? 19.136 21.024 -28.801 1.00 58.28 109 PHE A C 1
ATOM 838 O O . PHE A 1 109 ? 19.852 21.537 -27.951 1.00 58.28 109 PHE A O 1
ATOM 845 N N . ILE A 1 110 ? 18.339 19.984 -28.539 1.00 63.47 110 ILE A N 1
ATOM 846 C CA . ILE A 1 110 ? 18.134 19.406 -27.201 1.00 63.47 110 ILE A CA 1
ATOM 847 C C . ILE A 1 110 ? 19.404 18.715 -26.678 1.00 63.47 110 ILE A C 1
ATOM 849 O O . ILE A 1 110 ? 19.742 18.859 -25.509 1.00 63.47 110 ILE A O 1
ATOM 853 N N . PHE A 1 111 ? 20.126 17.990 -27.537 1.00 63.00 111 PHE A N 1
ATOM 854 C CA . PHE A 1 111 ? 21.334 17.259 -27.138 1.00 63.00 111 PHE A CA 1
ATOM 855 C C . PHE A 1 111 ? 22.562 18.166 -27.089 1.00 63.00 111 PHE A C 1
ATOM 857 O O . PHE A 1 111 ? 23.451 17.952 -26.279 1.00 63.00 111 PHE A O 1
ATOM 864 N N . LYS A 1 112 ? 22.589 19.234 -27.888 1.00 58.81 112 LYS A N 1
ATOM 865 C CA . LYS A 1 112 ? 23.713 20.176 -27.915 1.00 58.81 112 LYS A CA 1
ATOM 866 C C . LYS A 1 112 ? 23.863 21.005 -26.631 1.00 58.81 112 LYS A C 1
ATOM 868 O O . LYS A 1 112 ? 24.965 21.439 -26.321 1.00 58.81 112 LYS A O 1
ATOM 873 N N . GLU A 1 113 ? 22.766 21.271 -25.923 1.00 58.50 113 GLU A N 1
ATOM 874 C CA . GLU A 1 113 ? 22.760 22.120 -24.721 1.00 58.50 113 GLU A CA 1
ATOM 875 C C . GLU A 1 113 ? 22.977 21.318 -23.425 1.00 58.50 113 GLU A C 1
ATOM 877 O O . GLU A 1 113 ? 23.423 21.875 -22.429 1.00 58.50 113 GLU A O 1
ATOM 882 N N . TRP A 1 114 ? 22.670 20.015 -23.429 1.00 61.06 114 TRP A N 1
ATOM 883 C CA . TRP A 1 114 ? 22.726 19.153 -22.235 1.00 61.06 114 TRP A CA 1
ATOM 884 C C . TRP A 1 114 ? 24.011 18.319 -22.150 1.00 61.06 114 TRP A C 1
ATOM 886 O O . TRP A 1 114 ? 24.282 17.703 -21.125 1.00 61.06 114 TRP A O 1
ATOM 896 N N . CYS A 1 115 ? 24.797 18.306 -23.224 1.00 61.53 115 CYS A N 1
ATOM 897 C CA . CYS A 1 115 ? 25.984 17.482 -23.388 1.00 61.53 115 CYS A CA 1
ATOM 898 C C . CYS A 1 115 ? 27.226 18.381 -23.430 1.00 61.53 115 CYS A C 1
ATOM 900 O O . CYS A 1 115 ? 27.527 18.979 -24.465 1.00 61.53 115 CYS A O 1
ATOM 902 N N . GLU A 1 116 ? 27.933 18.531 -22.307 1.00 50.12 116 GLU A N 1
ATOM 903 C CA . GLU A 1 116 ? 29.214 19.247 -22.304 1.00 50.12 116 GLU A CA 1
ATOM 904 C C . GLU A 1 116 ? 30.316 18.395 -22.956 1.00 50.12 116 GLU A C 1
ATOM 906 O O . GLU A 1 116 ? 30.433 17.191 -22.727 1.00 50.12 116 GLU A O 1
ATOM 911 N N . ILE A 1 117 ? 31.146 19.038 -23.782 1.00 43.66 117 ILE A N 1
ATOM 912 C CA . ILE A 1 117 ? 32.242 18.401 -24.521 1.00 43.66 117 ILE A CA 1
ATOM 913 C C . ILE A 1 117 ? 33.259 17.834 -23.514 1.00 43.66 117 ILE A C 1
ATOM 915 O O . ILE A 1 117 ? 33.988 18.593 -22.877 1.00 43.66 117 ILE A O 1
ATOM 919 N N . GLY A 1 118 ? 33.325 16.503 -23.393 1.00 44.88 118 GLY A N 1
ATOM 920 C CA . GLY A 1 118 ? 34.302 15.793 -22.555 1.00 44.88 118 GLY A CA 1
ATOM 921 C C . GLY A 1 118 ? 33.768 15.173 -21.256 1.00 44.88 118 GLY A C 1
ATOM 922 O O . GLY A 1 118 ? 34.578 14.652 -20.489 1.00 44.88 118 GLY A O 1
ATOM 923 N N . ALA A 1 119 ? 32.452 15.191 -21.011 1.00 49.69 119 ALA A N 1
ATOM 924 C CA . ALA A 1 119 ? 31.802 14.453 -19.921 1.00 49.69 119 ALA A CA 1
ATOM 925 C C . ALA A 1 119 ? 30.777 13.438 -20.466 1.00 49.69 119 ALA A C 1
ATOM 927 O O . ALA A 1 119 ? 30.175 13.670 -21.515 1.00 49.69 119 ALA A O 1
ATOM 928 N N . ASP A 1 120 ? 30.564 12.324 -19.753 1.00 55.81 120 ASP A N 1
ATOM 929 C CA . ASP A 1 120 ? 29.513 11.357 -20.089 1.00 55.81 120 ASP A CA 1
ATOM 930 C C . ASP A 1 120 ? 28.138 12.024 -19.953 1.00 55.81 120 ASP A C 1
ATOM 932 O O . ASP A 1 120 ? 27.659 12.323 -18.862 1.00 55.81 120 ASP A O 1
ATOM 936 N N . CYS A 1 121 ? 27.518 12.274 -21.100 1.00 63.16 121 CYS A N 1
ATOM 937 C CA . CYS A 1 121 ? 26.266 13.009 -21.249 1.00 63.16 121 CYS A CA 1
ATOM 938 C C . CYS A 1 121 ? 25.071 12.337 -20.568 1.00 63.16 121 CYS A C 1
ATOM 940 O O . CYS A 1 121 ? 24.205 12.980 -19.978 1.00 63.16 121 CYS A O 1
ATOM 942 N N . ILE A 1 122 ? 25.005 11.014 -20.717 1.00 68.00 122 ILE A N 1
ATOM 943 C CA . ILE A 1 122 ? 23.909 10.167 -20.268 1.00 68.00 122 ILE A CA 1
ATOM 944 C C . ILE A 1 122 ? 24.533 8.903 -19.704 1.00 68.00 122 ILE A C 1
ATOM 946 O O . ILE A 1 122 ? 25.124 8.110 -20.433 1.00 68.00 122 ILE A O 1
ATOM 950 N N . THR A 1 123 ? 24.361 8.693 -18.405 1.00 75.50 123 THR A N 1
ATOM 951 C CA . THR A 1 123 ? 24.809 7.474 -17.740 1.00 75.50 123 THR A CA 1
ATOM 952 C C . THR A 1 123 ? 23.650 6.472 -17.681 1.00 75.50 123 THR A C 1
ATOM 954 O O . THR A 1 123 ? 22.679 6.700 -16.948 1.00 75.50 123 THR A O 1
ATOM 957 N N . PRO A 1 124 ? 23.704 5.343 -18.414 1.00 74.62 124 PRO A N 1
ATOM 958 C CA . PRO A 1 124 ? 22.602 4.379 -18.449 1.00 74.62 124 PRO A CA 1
ATOM 959 C C . PRO A 1 124 ? 22.328 3.728 -17.082 1.00 74.62 124 PRO A C 1
ATOM 961 O O . PRO A 1 124 ? 21.192 3.332 -16.819 1.00 74.62 124 PRO A O 1
ATOM 964 N N . GLY A 1 125 ? 23.329 3.646 -16.195 1.00 76.00 125 GLY A N 1
ATOM 965 C CA . GLY A 1 125 ? 23.167 3.181 -14.811 1.00 76.00 125 GLY A CA 1
ATOM 966 C C . GLY A 1 125 ? 22.293 4.115 -13.967 1.00 76.00 125 GLY A C 1
ATOM 967 O O . GLY A 1 125 ? 21.364 3.660 -13.294 1.00 76.00 125 GLY A O 1
ATOM 968 N N . LEU A 1 126 ? 22.511 5.430 -14.076 1.00 80.69 126 LEU A N 1
ATOM 969 C CA . LEU A 1 126 ? 21.705 6.440 -13.387 1.00 80.69 126 LEU A CA 1
ATOM 970 C C . LEU A 1 126 ? 20.246 6.426 -13.876 1.00 80.69 126 LEU A C 1
ATOM 972 O O . LEU A 1 126 ? 19.317 6.442 -13.065 1.00 80.69 126 LEU A O 1
ATOM 976 N N . GLN A 1 127 ? 20.039 6.315 -15.192 1.00 84.25 127 GLN A N 1
ATOM 977 C CA . GLN A 1 127 ? 18.700 6.203 -15.778 1.00 84.25 127 GLN A CA 1
ATOM 978 C C . GLN A 1 127 ? 17.979 4.924 -15.320 1.00 84.25 127 GLN A C 1
ATOM 980 O O . GLN A 1 127 ? 16.799 4.974 -14.972 1.00 84.25 127 GLN A O 1
ATOM 985 N N . ALA A 1 128 ? 18.689 3.791 -15.243 1.00 87.62 128 ALA A N 1
ATOM 986 C CA . ALA A 1 128 ? 18.136 2.542 -14.723 1.00 87.62 128 ALA A CA 1
ATOM 987 C C . ALA A 1 128 ? 17.656 2.684 -13.269 1.00 87.62 128 ALA A C 1
ATOM 989 O O . ALA A 1 128 ? 16.579 2.195 -12.929 1.00 87.62 128 ALA A O 1
ATOM 990 N N . MET A 1 129 ? 18.404 3.393 -12.421 1.00 86.38 129 MET A N 1
ATOM 991 C CA . MET A 1 129 ? 18.008 3.671 -11.036 1.00 86.38 129 MET A CA 1
ATOM 992 C C . MET A 1 129 ? 16.787 4.596 -10.943 1.00 86.38 129 MET A C 1
ATOM 994 O O . MET A 1 129 ? 15.885 4.332 -10.139 1.00 86.38 129 MET A O 1
ATOM 998 N N . PHE A 1 130 ? 16.707 5.644 -11.769 1.00 88.75 130 PHE A N 1
ATOM 999 C CA . PHE A 1 130 ? 15.511 6.490 -11.816 1.00 88.75 130 PHE A CA 1
ATOM 1000 C C . PHE A 1 130 ? 14.278 5.701 -12.246 1.00 88.75 130 PHE A C 1
ATOM 1002 O O . PHE A 1 130 ? 13.250 5.762 -11.569 1.00 88.75 130 PHE A O 1
ATOM 1009 N N . ASP A 1 131 ? 14.378 4.895 -13.299 1.00 91.12 131 ASP A N 1
ATOM 1010 C CA . ASP A 1 131 ? 13.241 4.115 -13.790 1.00 91.12 131 ASP A CA 1
ATOM 1011 C C . ASP A 1 131 ? 12.845 2.975 -12.840 1.00 91.12 131 ASP A C 1
ATOM 1013 O O . ASP A 1 131 ? 11.657 2.652 -12.724 1.00 91.12 131 ASP A O 1
ATOM 1017 N N . ALA A 1 132 ? 13.789 2.435 -12.062 1.00 91.62 132 ALA A N 1
ATOM 1018 C CA . ALA A 1 132 ? 13.494 1.542 -10.941 1.00 91.62 132 ALA A CA 1
ATOM 1019 C C . ALA A 1 132 ? 12.537 2.199 -9.935 1.00 91.62 132 ALA A C 1
ATOM 1021 O O . ALA A 1 132 ? 11.523 1.612 -9.537 1.00 91.62 132 ALA A O 1
ATOM 1022 N N . ALA A 1 133 ? 12.825 3.449 -9.566 1.00 91.88 133 ALA A N 1
ATOM 1023 C CA . ALA A 1 133 ? 12.002 4.236 -8.658 1.00 91.88 133 ALA A CA 1
ATOM 1024 C C . ALA A 1 133 ? 10.663 4.642 -9.290 1.00 91.88 133 ALA A C 1
ATOM 1026 O O . ALA A 1 133 ? 9.618 4.550 -8.647 1.00 91.88 133 ALA A O 1
ATOM 1027 N N . VAL A 1 134 ? 10.653 5.040 -10.561 1.00 93.81 134 VAL A N 1
ATOM 1028 C CA . VAL A 1 134 ? 9.427 5.411 -11.287 1.00 93.81 134 VAL A CA 1
ATOM 1029 C C . VAL A 1 134 ? 8.474 4.217 -11.412 1.00 93.81 134 VAL A C 1
ATOM 1031 O O . VAL A 1 134 ? 7.266 4.366 -11.185 1.00 93.81 134 VAL A O 1
ATOM 1034 N N . CYS A 1 135 ? 8.996 3.025 -11.712 1.00 93.25 135 CYS A N 1
ATOM 1035 C CA . CYS A 1 135 ? 8.212 1.792 -11.789 1.00 93.25 135 CYS A CA 1
ATOM 1036 C C . CYS A 1 135 ? 7.637 1.414 -10.419 1.00 93.25 135 CYS A C 1
ATOM 1038 O O . CYS A 1 135 ? 6.432 1.186 -10.273 1.00 93.25 135 CYS A O 1
ATOM 1040 N N . LEU A 1 136 ? 8.477 1.428 -9.384 1.00 92.31 136 LEU A N 1
ATOM 1041 C CA . LEU A 1 136 ? 8.069 1.113 -8.022 1.00 92.31 136 LEU A CA 1
ATOM 1042 C C . LEU A 1 136 ? 7.044 2.119 -7.468 1.00 92.31 136 LEU A C 1
ATOM 1044 O O . LEU A 1 136 ? 6.073 1.714 -6.822 1.00 92.31 136 LEU A O 1
ATOM 1048 N N . GLY A 1 137 ? 7.209 3.410 -7.762 1.00 92.19 137 GLY A N 1
ATOM 1049 C CA . GLY A 1 137 ? 6.253 4.465 -7.426 1.00 92.19 137 GLY A CA 1
ATOM 1050 C C . GLY A 1 137 ? 4.918 4.300 -8.157 1.00 92.19 137 GLY A C 1
ATOM 1051 O O . GLY A 1 137 ? 3.862 4.527 -7.566 1.00 92.19 137 GLY A O 1
ATOM 1052 N N . GLY A 1 138 ? 4.937 3.815 -9.401 1.00 91.94 138 GLY A N 1
ATOM 1053 C CA . GLY A 1 138 ? 3.730 3.478 -10.162 1.00 91.94 138 GLY A CA 1
ATOM 1054 C C . GLY A 1 138 ? 2.968 2.276 -9.593 1.00 91.94 138 GLY A C 1
ATOM 1055 O O . GLY A 1 138 ? 1.740 2.315 -9.491 1.00 91.94 138 GLY A O 1
ATOM 1056 N N . VAL A 1 139 ? 3.680 1.226 -9.168 1.00 91.44 139 VAL A N 1
ATOM 1057 C CA . VAL A 1 139 ? 3.084 0.000 -8.597 1.00 91.44 139 VAL A CA 1
ATOM 1058 C C . VAL A 1 139 ? 2.547 0.231 -7.180 1.00 91.44 139 VAL A C 1
ATOM 1060 O O . VAL A 1 139 ? 1.437 -0.189 -6.847 1.00 91.44 139 VAL A O 1
ATOM 1063 N N . THR A 1 140 ? 3.329 0.902 -6.332 1.00 91.44 140 THR A N 1
ATOM 1064 C CA . THR A 1 140 ? 3.006 1.081 -4.905 1.00 91.44 140 THR A CA 1
ATOM 1065 C C . THR A 1 140 ? 2.232 2.359 -4.602 1.00 91.44 140 THR A C 1
ATOM 1067 O O . THR A 1 140 ? 1.641 2.456 -3.532 1.00 91.44 140 THR A O 1
ATOM 1070 N N . ARG A 1 141 ? 2.240 3.342 -5.512 1.00 90.50 141 ARG A N 1
ATOM 1071 C CA . ARG A 1 141 ? 1.684 4.698 -5.320 1.00 90.50 141 ARG A CA 1
ATOM 1072 C C . ARG A 1 141 ? 2.335 5.499 -4.185 1.00 90.50 141 ARG A C 1
ATOM 1074 O O . ARG A 1 141 ? 1.843 6.578 -3.838 1.00 90.50 141 ARG A O 1
ATOM 1081 N N . MET A 1 142 ? 3.480 5.034 -3.676 1.00 89.88 142 MET A N 1
ATOM 1082 C CA . MET A 1 142 ? 4.334 5.753 -2.728 1.00 89.88 142 MET A CA 1
ATOM 1083 C C . MET A 1 142 ? 5.237 6.732 -3.485 1.00 89.88 142 MET A C 1
ATOM 1085 O O . MET A 1 142 ? 6.072 6.317 -4.282 1.00 89.88 142 MET A O 1
ATOM 1089 N N . THR A 1 143 ? 5.073 8.036 -3.245 1.00 89.19 143 THR A N 1
ATOM 1090 C CA . THR A 1 143 ? 5.830 9.077 -3.962 1.00 89.19 143 THR A CA 1
ATOM 1091 C C . THR A 1 143 ? 6.954 9.659 -3.111 1.00 89.19 143 THR A C 1
ATOM 1093 O O . THR A 1 143 ? 8.123 9.431 -3.397 1.00 89.19 143 THR A O 1
ATOM 1096 N N . VAL A 1 144 ? 6.616 10.373 -2.035 1.00 89.12 144 VAL A N 1
ATOM 1097 C CA . VAL A 1 144 ? 7.584 11.154 -1.243 1.00 89.12 144 VAL A CA 1
ATOM 1098 C C . VAL A 1 144 ? 8.634 10.261 -0.584 1.00 89.12 144 VAL A C 1
ATOM 1100 O O . VAL A 1 144 ? 9.825 10.511 -0.730 1.00 89.12 144 VAL A O 1
ATOM 1103 N N . SER A 1 145 ? 8.214 9.188 0.089 1.00 90.12 145 SER A N 1
ATOM 1104 C CA . SER A 1 145 ? 9.139 8.265 0.759 1.00 90.12 145 SER A CA 1
ATOM 1105 C C . SER A 1 145 ? 10.115 7.615 -0.218 1.00 90.12 145 SER A C 1
ATOM 1107 O O . SER A 1 145 ? 11.283 7.443 0.110 1.00 90.12 145 SER A O 1
ATOM 1109 N N . LEU A 1 146 ? 9.653 7.287 -1.427 1.00 88.81 146 LEU A N 1
ATOM 1110 C CA . LEU A 1 146 ? 10.491 6.648 -2.432 1.00 88.81 146 LEU A CA 1
ATOM 1111 C C . LEU A 1 146 ? 11.555 7.603 -2.981 1.00 88.81 146 LEU A C 1
ATOM 1113 O O . LEU A 1 146 ? 12.710 7.209 -3.105 1.00 88.81 146 LEU A O 1
ATOM 1117 N N . VAL A 1 147 ? 11.183 8.861 -3.241 1.00 88.38 147 VAL A N 1
ATOM 1118 C CA . VAL A 1 147 ? 12.132 9.909 -3.655 1.00 88.38 147 VAL A CA 1
ATOM 1119 C C . VAL A 1 147 ? 13.243 10.068 -2.619 1.00 88.38 147 VAL A C 1
ATOM 1121 O O . VAL A 1 147 ? 14.412 10.107 -2.988 1.00 88.38 147 VAL A O 1
ATOM 1124 N N . VAL A 1 148 ? 12.893 10.111 -1.330 1.00 88.50 148 VAL A N 1
ATOM 1125 C CA . VAL A 1 148 ? 13.879 10.242 -0.246 1.00 88.50 148 VAL A CA 1
ATOM 1126 C C . VAL A 1 148 ? 14.799 9.024 -0.180 1.00 88.50 148 VAL A C 1
ATOM 1128 O O . VAL A 1 148 ? 16.007 9.192 -0.082 1.00 88.50 148 VAL A O 1
ATOM 1131 N N . ILE A 1 149 ? 14.264 7.803 -0.293 1.00 88.12 149 ILE A N 1
ATOM 1132 C CA . ILE A 1 149 ? 15.087 6.581 -0.293 1.00 88.12 149 ILE A CA 1
ATOM 1133 C C . ILE A 1 149 ? 16.109 6.618 -1.431 1.00 88.12 149 ILE A C 1
ATOM 1135 O O . ILE A 1 149 ? 17.284 6.349 -1.206 1.00 88.12 149 ILE A O 1
ATOM 1139 N N . VAL A 1 150 ? 15.677 6.965 -2.644 1.00 83.75 150 VAL A N 1
ATOM 1140 C CA . VAL A 1 150 ? 16.573 7.027 -3.805 1.00 83.75 150 VAL A CA 1
ATOM 1141 C C . VAL A 1 150 ? 17.608 8.132 -3.619 1.00 83.75 150 VAL A C 1
ATOM 1143 O O . VAL A 1 150 ? 18.784 7.881 -3.830 1.00 83.75 150 VAL A O 1
ATOM 1146 N N . PHE A 1 151 ? 17.204 9.309 -3.139 1.00 84.62 151 PHE A N 1
ATOM 1147 C CA . PHE A 1 151 ? 18.114 10.417 -2.840 1.00 84.62 151 PHE A CA 1
ATOM 1148 C C . PHE A 1 151 ? 19.231 10.033 -1.855 1.00 84.62 151 PHE A C 1
ATOM 1150 O O . PHE A 1 151 ? 20.400 10.341 -2.102 1.00 84.62 151 PHE A O 1
ATOM 1157 N N . GLU A 1 152 ? 18.885 9.334 -0.771 1.00 85.88 152 GLU A N 1
ATOM 1158 C CA . GLU A 1 152 ? 19.857 8.822 0.203 1.00 85.88 152 GLU A CA 1
ATOM 1159 C C . GLU A 1 152 ? 20.804 7.794 -0.438 1.00 85.88 152 GLU A C 1
ATOM 1161 O O . GLU A 1 152 ? 22.012 7.825 -0.201 1.00 85.88 152 GLU A O 1
ATOM 1166 N N . LEU A 1 153 ? 20.283 6.913 -1.302 1.00 79.88 153 LEU A N 1
ATOM 1167 C CA . LEU A 1 153 ? 21.087 5.914 -2.016 1.00 79.88 153 LEU A CA 1
ATOM 1168 C C . LEU A 1 153 ? 22.029 6.537 -3.058 1.00 79.88 153 LEU A C 1
ATOM 1170 O O . LEU A 1 153 ? 23.138 6.040 -3.238 1.00 79.88 153 LEU A O 1
ATOM 1174 N N . THR A 1 154 ? 21.625 7.624 -3.718 1.00 73.88 154 THR A N 1
ATOM 1175 C CA . THR A 1 154 ? 22.449 8.351 -4.703 1.00 73.88 154 THR A CA 1
ATOM 1176 C C . THR A 1 154 ? 23.453 9.312 -4.044 1.00 73.88 154 THR A C 1
ATOM 1178 O O . THR A 1 154 ? 24.185 10.017 -4.734 1.00 73.88 154 THR A O 1
ATOM 1181 N N . GLY A 1 155 ? 23.518 9.374 -2.710 1.00 72.50 155 GLY A N 1
ATOM 1182 C CA . GLY A 1 155 ? 24.502 10.203 -2.006 1.00 72.50 155 GLY A CA 1
ATOM 1183 C C . GLY A 1 155 ? 24.232 11.709 -2.083 1.00 72.50 155 GLY A C 1
ATOM 1184 O O . GLY A 1 155 ? 25.153 12.506 -1.915 1.00 72.50 155 GLY A O 1
ATOM 1185 N N . GLY A 1 156 ? 22.979 12.112 -2.313 1.00 67.38 156 GLY A N 1
ATOM 1186 C CA . GLY A 1 156 ? 22.561 13.499 -2.123 1.00 67.38 156 GLY A CA 1
ATOM 1187 C C . GLY A 1 156 ? 22.707 14.442 -3.323 1.00 67.38 156 GLY A C 1
ATOM 1188 O O . GLY A 1 156 ? 22.775 15.656 -3.124 1.00 67.38 156 GLY A O 1
ATOM 1189 N N . LEU A 1 157 ? 22.738 13.935 -4.561 1.00 67.25 157 LEU A N 1
ATOM 1190 C CA . LEU A 1 157 ? 22.749 14.777 -5.767 1.00 67.25 157 LEU A CA 1
ATOM 1191 C C . LEU A 1 157 ? 21.414 15.533 -5.927 1.00 67.25 157 LEU A C 1
ATOM 1193 O O . LEU A 1 157 ? 20.463 15.052 -6.546 1.00 67.25 157 LEU A O 1
ATOM 1197 N N . LEU A 1 158 ? 21.344 16.736 -5.350 1.00 65.12 158 LEU A N 1
ATOM 1198 C CA . LEU A 1 158 ? 20.150 17.593 -5.329 1.00 65.12 158 LEU A CA 1
ATOM 1199 C C . LEU A 1 158 ? 19.647 17.977 -6.728 1.00 65.12 158 LEU A C 1
ATOM 1201 O O . LEU A 1 158 ? 18.460 18.239 -6.896 1.00 65.12 158 LEU A O 1
ATOM 1205 N N . GLU A 1 159 ? 20.521 17.987 -7.730 1.00 75.06 159 GLU A N 1
ATOM 1206 C CA . GLU A 1 159 ? 20.183 18.398 -9.098 1.00 75.06 159 GLU A CA 1
ATOM 1207 C C . GLU A 1 159 ? 19.172 17.451 -9.763 1.00 75.06 159 GLU A C 1
ATOM 1209 O O . GLU A 1 159 ? 18.336 17.886 -10.554 1.00 75.06 159 GLU A O 1
ATOM 1214 N N . TYR A 1 160 ? 19.151 16.176 -9.361 1.00 76.81 160 TYR A N 1
ATOM 1215 C CA . TYR A 1 160 ? 18.279 15.166 -9.961 1.00 76.81 160 TYR A CA 1
ATOM 1216 C C . TYR A 1 160 ? 16.973 14.914 -9.196 1.00 76.81 160 TYR A C 1
ATOM 1218 O O . TYR A 1 160 ? 16.104 14.185 -9.680 1.00 76.81 160 TYR A O 1
ATOM 1226 N N . ILE A 1 161 ? 16.776 15.533 -8.025 1.00 84.19 161 ILE A N 1
ATOM 1227 C CA . ILE A 1 161 ? 15.597 15.255 -7.189 1.00 84.19 161 ILE A CA 1
ATOM 1228 C C . ILE A 1 161 ? 14.300 15.784 -7.812 1.00 84.19 161 ILE A C 1
ATOM 1230 O O . ILE A 1 161 ? 13.261 15.126 -7.741 1.00 84.19 161 ILE A O 1
ATOM 1234 N N . VAL A 1 162 ? 14.353 16.961 -8.446 1.00 87.81 162 VAL A N 1
ATOM 1235 C CA . VAL A 1 162 ? 13.174 17.608 -9.036 1.00 87.81 162 VAL A CA 1
ATOM 1236 C C . VAL A 1 162 ? 12.679 16.833 -10.266 1.00 87.81 162 VAL A C 1
ATOM 1238 O O . VAL A 1 162 ? 11.491 16.490 -10.287 1.00 87.81 162 VAL A O 1
ATOM 1241 N N . PRO A 1 163 ? 13.537 16.469 -11.245 1.00 86.75 163 PRO A N 1
ATOM 1242 C CA . PRO A 1 163 ? 13.131 15.608 -12.356 1.00 86.75 163 PRO A CA 1
ATOM 1243 C C . PRO A 1 163 ? 12.614 14.239 -11.896 1.00 86.75 163 PRO A C 1
ATOM 1245 O O . PRO A 1 163 ? 11.583 13.777 -12.387 1.00 86.75 163 PRO A O 1
ATOM 1248 N N . LEU A 1 164 ? 13.269 13.619 -10.907 1.00 88.06 164 LEU A N 1
ATOM 1249 C CA . LEU A 1 164 ? 12.848 12.329 -10.355 1.00 88.06 164 LEU A CA 1
ATOM 1250 C C . LEU A 1 164 ? 11.455 12.404 -9.717 1.00 88.06 164 LEU A C 1
ATOM 1252 O O . LEU A 1 164 ? 10.597 11.555 -9.967 1.00 88.06 164 LEU A O 1
ATOM 1256 N N . MET A 1 165 ? 11.202 13.436 -8.910 1.00 91.31 165 MET A N 1
ATOM 1257 C CA . MET A 1 165 ? 9.899 13.640 -8.281 1.00 91.31 165 MET A CA 1
ATOM 1258 C C . MET A 1 165 ? 8.808 13.864 -9.331 1.00 91.31 165 MET A C 1
ATOM 1260 O O . MET A 1 165 ? 7.728 13.281 -9.220 1.00 91.31 165 MET A O 1
ATOM 1264 N N . ALA A 1 166 ? 9.095 14.655 -10.370 1.00 92.06 166 ALA A N 1
ATOM 1265 C CA . ALA A 1 166 ? 8.175 14.858 -11.483 1.00 92.06 166 ALA A CA 1
ATOM 1266 C C . ALA A 1 166 ? 7.853 13.532 -12.195 1.00 92.06 166 ALA A C 1
ATOM 1268 O O . ALA A 1 166 ? 6.677 13.236 -12.401 1.00 92.06 166 ALA A O 1
ATOM 1269 N N . ALA A 1 167 ? 8.859 12.700 -12.485 1.00 91.94 167 ALA A N 1
ATOM 1270 C CA . ALA A 1 167 ? 8.683 11.397 -13.131 1.00 91.94 167 ALA A CA 1
ATOM 1271 C C . ALA A 1 167 ? 7.878 10.396 -12.276 1.00 91.94 167 ALA A C 1
ATOM 1273 O O . ALA A 1 167 ? 7.003 9.683 -12.771 1.00 91.94 167 ALA A O 1
ATOM 1274 N N . ILE A 1 168 ? 8.117 10.358 -10.963 1.00 93.25 168 ILE A N 1
ATOM 1275 C CA . ILE A 1 168 ? 7.350 9.498 -10.049 1.00 93.25 168 ILE A CA 1
ATOM 1276 C C . ILE A 1 168 ? 5.894 9.974 -9.950 1.00 93.25 168 ILE A C 1
ATOM 1278 O O . ILE A 1 168 ? 4.969 9.156 -9.932 1.00 93.25 168 ILE A O 1
ATOM 1282 N N . ILE A 1 169 ? 5.664 11.291 -9.913 1.00 93.56 169 ILE A N 1
ATOM 1283 C CA . ILE A 1 169 ? 4.310 11.853 -9.902 1.00 93.56 169 ILE A CA 1
ATOM 1284 C C . ILE A 1 169 ? 3.593 11.541 -11.219 1.00 93.56 169 ILE A C 1
ATOM 1286 O O . ILE A 1 169 ? 2.452 11.085 -11.170 1.00 93.56 169 ILE A O 1
ATOM 1290 N N . THR A 1 170 ? 4.229 11.710 -12.380 1.00 94.06 170 THR A N 1
ATOM 1291 C CA . THR A 1 170 ? 3.596 11.371 -13.667 1.00 94.06 170 THR A CA 1
ATOM 1292 C C . THR A 1 170 ? 3.275 9.880 -13.759 1.00 94.06 170 THR A C 1
ATOM 1294 O O . THR A 1 170 ? 2.155 9.536 -14.132 1.00 94.06 170 THR A O 1
ATOM 1297 N N . SER A 1 171 ? 4.174 8.995 -13.317 1.00 93.44 171 SER A N 1
ATOM 1298 C CA . SER A 1 171 ? 3.907 7.550 -13.216 1.00 93.44 171 SER A CA 1
ATOM 1299 C C . SER A 1 171 ? 2.710 7.242 -12.314 1.00 93.44 171 SER A C 1
ATOM 1301 O O . SER A 1 171 ? 1.815 6.485 -12.699 1.00 93.44 171 SER A O 1
ATOM 1303 N N . LYS A 1 172 ? 2.606 7.906 -11.155 1.00 92.50 172 LYS A N 1
ATOM 1304 C CA . LYS A 1 172 ? 1.425 7.798 -10.287 1.00 92.50 172 LYS A CA 1
ATOM 1305 C C . LYS A 1 172 ? 0.149 8.265 -10.990 1.00 92.50 172 LYS A C 1
ATOM 1307 O O . LYS A 1 172 ? -0.877 7.610 -10.845 1.00 92.50 172 LYS A O 1
ATOM 1312 N N . TRP A 1 173 ? 0.181 9.378 -11.719 1.00 93.00 173 TRP A N 1
ATOM 1313 C CA . TRP A 1 173 ? -0.992 9.901 -12.429 1.00 93.00 173 TRP A CA 1
ATOM 1314 C C . TRP A 1 173 ? -1.452 8.958 -13.538 1.00 93.00 173 TRP A C 1
ATOM 1316 O O . TRP A 1 173 ? -2.641 8.657 -13.631 1.00 93.00 173 TRP A O 1
ATOM 1326 N N . VAL A 1 174 ? -0.508 8.443 -14.329 1.00 94.00 174 VAL A N 1
ATOM 1327 C CA . VAL A 1 174 ? -0.779 7.429 -15.354 1.00 94.00 174 VAL A CA 1
ATOM 1328 C C . VAL A 1 174 ? -1.367 6.182 -14.702 1.00 94.00 174 VAL A C 1
ATOM 1330 O O . VAL A 1 174 ? -2.401 5.686 -15.137 1.00 94.00 174 VAL A O 1
ATOM 1333 N N . GLY A 1 175 ? -0.779 5.723 -13.598 1.00 90.44 175 GLY A N 1
ATOM 1334 C CA . GLY A 1 175 ? -1.326 4.624 -12.818 1.00 90.44 175 GLY A CA 1
ATOM 1335 C C . GLY A 1 175 ? -2.750 4.901 -12.324 1.00 90.44 175 GLY A C 1
ATOM 1336 O O . GLY A 1 175 ? -3.605 4.023 -12.431 1.00 90.44 175 GLY A O 1
ATOM 1337 N N . ASN A 1 176 ? -3.015 6.105 -11.806 1.00 89.31 176 ASN A N 1
ATOM 1338 C CA . ASN A 1 176 ? -4.323 6.512 -11.282 1.00 89.31 176 ASN A CA 1
ATOM 1339 C C . ASN A 1 176 ? -5.396 6.504 -12.380 1.00 89.31 176 ASN A C 1
ATOM 1341 O O . ASN A 1 176 ? -6.562 6.251 -12.081 1.00 89.31 176 ASN A O 1
ATOM 1345 N N . ALA A 1 177 ? -5.006 6.750 -13.635 1.00 89.94 177 ALA A N 1
ATOM 1346 C CA . ALA A 1 177 ? -5.902 6.679 -14.783 1.00 89.94 177 ALA A CA 1
ATOM 1347 C C . ALA A 1 177 ? -6.344 5.240 -15.104 1.00 89.94 177 ALA A C 1
ATOM 1349 O O . ALA A 1 177 ? -7.484 5.037 -15.514 1.00 89.94 177 ALA A O 1
ATOM 1350 N N . PHE A 1 178 ? -5.476 4.242 -14.893 1.00 88.56 178 PHE A N 1
ATOM 1351 C CA . PHE A 1 178 ? -5.827 2.824 -15.070 1.00 88.56 178 PHE A CA 1
ATOM 1352 C C . PHE A 1 178 ? -6.548 2.229 -13.857 1.00 88.56 178 PHE A C 1
ATOM 1354 O O . PHE A 1 178 ? -7.403 1.360 -14.008 1.00 88.56 178 PHE A O 1
ATOM 1361 N N . GLY A 1 179 ? -6.210 2.688 -12.655 1.00 84.38 179 GLY A N 1
ATOM 1362 C CA . GLY A 1 179 ? -6.818 2.243 -11.408 1.00 84.38 179 GLY A CA 1
ATOM 1363 C C . GLY A 1 179 ? -6.439 3.174 -10.264 1.00 84.38 179 GLY A C 1
ATOM 1364 O O . GLY A 1 179 ? -5.275 3.557 -10.125 1.00 84.38 179 GLY A O 1
ATOM 1365 N N . ARG A 1 180 ? -7.426 3.555 -9.447 1.00 75.50 180 ARG A N 1
ATOM 1366 C CA . ARG A 1 180 ? -7.251 4.560 -8.384 1.00 75.50 180 ARG A CA 1
ATOM 1367 C C . ARG A 1 180 ? -6.408 4.057 -7.207 1.00 75.50 180 ARG A C 1
ATOM 1369 O O . ARG A 1 180 ? -5.834 4.877 -6.504 1.00 75.50 180 ARG A O 1
ATOM 1376 N N . GLU A 1 181 ? -6.301 2.743 -7.045 1.00 85.31 181 GLU A N 1
ATOM 1377 C CA . GLU A 1 181 ? -5.669 2.098 -5.894 1.00 85.31 181 GLU A CA 1
ATOM 1378 C C . GLU A 1 181 ? -4.262 1.591 -6.219 1.00 85.31 181 GLU A C 1
ATOM 1380 O O . GLU A 1 181 ? -3.980 1.117 -7.328 1.00 85.31 181 GLU A O 1
ATOM 1385 N N . GLY A 1 182 ? -3.370 1.675 -5.232 1.00 89.00 182 GLY A N 1
ATOM 1386 C CA . GLY A 1 182 ? -2.099 0.954 -5.267 1.00 89.00 182 GLY A CA 1
ATOM 1387 C C . GLY A 1 182 ? -2.291 -0.547 -5.038 1.00 89.00 182 GLY A C 1
ATOM 1388 O O . GLY A 1 182 ? -3.325 -0.996 -4.549 1.00 89.00 182 GLY A O 1
ATOM 1389 N N . ILE A 1 183 ? -1.264 -1.346 -5.329 1.00 89.81 183 ILE A N 1
ATOM 1390 C CA . ILE A 1 183 ? -1.329 -2.806 -5.139 1.00 89.81 183 ILE A CA 1
ATOM 1391 C C . ILE A 1 183 ? -1.637 -3.226 -3.691 1.00 89.81 183 ILE A C 1
ATOM 1393 O O . ILE A 1 183 ? -2.324 -4.221 -3.465 1.00 89.81 183 ILE A O 1
ATOM 1397 N N . TYR A 1 184 ? -1.149 -2.464 -2.708 1.00 88.75 184 TYR A N 1
ATOM 1398 C CA . TYR A 1 184 ? -1.385 -2.739 -1.292 1.00 88.75 184 TYR A CA 1
ATOM 1399 C C . TYR A 1 184 ? -2.827 -2.427 -0.882 1.00 88.75 184 TYR A C 1
ATOM 1401 O O . TYR A 1 184 ? -3.452 -3.250 -0.221 1.00 88.75 184 TYR A O 1
ATOM 1409 N N . GLU A 1 185 ? -3.369 -1.289 -1.320 1.00 88.00 185 GLU A N 1
ATOM 1410 C CA . GLU A 1 185 ? -4.768 -0.901 -1.083 1.00 88.00 185 GLU A CA 1
ATOM 1411 C C . GLU A 1 185 ? -5.727 -1.898 -1.742 1.00 88.00 185 GLU A C 1
ATOM 1413 O O . GLU A 1 185 ? -6.607 -2.441 -1.076 1.00 88.00 185 GLU A O 1
ATOM 1418 N N . ALA A 1 186 ? -5.468 -2.261 -3.001 1.00 88.50 186 ALA A N 1
ATOM 1419 C CA . ALA A 1 186 ? -6.250 -3.269 -3.707 1.00 88.50 186 ALA A CA 1
ATOM 1420 C C . ALA A 1 186 ? -6.259 -4.612 -2.958 1.00 88.50 186 ALA A C 1
ATOM 1422 O O . ALA A 1 186 ? -7.290 -5.276 -2.865 1.00 88.50 186 ALA A O 1
ATOM 1423 N N . HIS A 1 187 ? -5.127 -5.021 -2.376 1.00 87.88 187 HIS A N 1
ATOM 1424 C CA . HIS A 1 187 ? -5.060 -6.258 -1.598 1.00 87.88 187 HIS A CA 1
ATOM 1425 C C . HIS A 1 187 ? -5.820 -6.169 -0.264 1.00 87.88 187 HIS A C 1
ATOM 1427 O O . HIS A 1 187 ? -6.401 -7.161 0.179 1.00 87.88 187 HIS A O 1
ATOM 1433 N N . ILE A 1 188 ? -5.844 -4.998 0.375 1.00 89.75 188 ILE A N 1
ATOM 1434 C CA . ILE A 1 188 ? -6.635 -4.748 1.588 1.00 89.75 188 ILE A CA 1
ATOM 1435 C C . ILE A 1 188 ? -8.130 -4.884 1.272 1.00 89.75 188 ILE A C 1
ATOM 1437 O O . ILE A 1 188 ? -8.829 -5.631 1.964 1.00 89.75 188 ILE A O 1
ATOM 1441 N N . HIS A 1 189 ? -8.594 -4.256 0.188 1.00 86.56 189 HIS A N 1
ATOM 1442 C CA . HIS A 1 189 ? -9.989 -4.337 -0.248 1.00 86.56 189 HIS A CA 1
ATOM 1443 C C . HIS A 1 189 ? -10.391 -5.749 -0.681 1.00 86.56 189 HIS A C 1
ATOM 1445 O O . HIS A 1 189 ? -11.452 -6.233 -0.289 1.00 86.56 189 HIS A O 1
ATOM 1451 N N . LEU A 1 190 ? -9.527 -6.457 -1.417 1.00 88.44 190 LEU A N 1
ATOM 1452 C CA . LEU A 1 190 ? -9.781 -7.843 -1.831 1.00 88.44 190 LEU A CA 1
ATOM 1453 C C . LEU A 1 190 ? -9.900 -8.812 -0.647 1.00 88.44 190 LEU A C 1
ATOM 1455 O O . LEU A 1 190 ? -10.655 -9.779 -0.728 1.00 88.44 190 LEU A O 1
ATOM 1459 N N . ASN A 1 191 ? -9.175 -8.565 0.446 1.00 88.06 191 ASN A N 1
ATOM 1460 C CA . ASN A 1 191 ? -9.281 -9.368 1.667 1.00 88.06 191 ASN A CA 1
ATOM 1461 C C . ASN A 1 191 ? -10.445 -8.941 2.579 1.00 88.06 191 ASN A C 1
ATOM 1463 O O . ASN A 1 191 ? -10.714 -9.620 3.569 1.00 88.06 191 ASN A O 1
ATOM 1467 N N . GLY A 1 192 ? -11.136 -7.841 2.264 1.00 87.44 192 GLY A N 1
ATOM 1468 C CA . GLY A 1 192 ? -12.259 -7.338 3.055 1.00 87.44 192 GLY A CA 1
ATOM 1469 C C . GLY A 1 192 ? -11.854 -6.809 4.432 1.00 87.44 192 GLY A C 1
ATOM 1470 O O . GLY A 1 192 ? -12.659 -6.855 5.363 1.00 87.44 192 GLY A O 1
ATOM 1471 N N . TYR A 1 193 ? -10.614 -6.337 4.590 1.00 88.56 193 TYR A N 1
ATOM 1472 C CA . TYR A 1 193 ? -10.201 -5.712 5.843 1.00 88.56 193 TYR A CA 1
ATOM 1473 C C . TYR A 1 193 ? -10.826 -4.315 5.976 1.00 88.56 193 TYR A C 1
ATOM 1475 O O . TYR A 1 193 ? -10.801 -3.551 5.010 1.00 88.56 193 TYR A O 1
ATOM 1483 N N . PRO A 1 194 ? -11.358 -3.948 7.158 1.00 85.38 194 PRO A N 1
ATOM 1484 C CA . PRO A 1 194 ? -11.879 -2.608 7.394 1.00 85.38 194 PRO A CA 1
ATOM 1485 C C . PRO A 1 194 ? -10.710 -1.620 7.509 1.00 85.38 194 PRO A C 1
ATOM 1487 O O . PRO A 1 194 ? -10.079 -1.515 8.560 1.00 85.38 194 PRO A O 1
ATOM 1490 N N . PHE A 1 195 ? -10.398 -0.924 6.415 1.00 83.75 195 PHE A N 1
ATOM 1491 C CA . PHE A 1 195 ? -9.365 0.108 6.356 1.00 83.75 195 PHE A CA 1
ATOM 1492 C C . PHE A 1 195 ? -10.009 1.477 6.138 1.00 83.75 195 PHE A C 1
ATOM 1494 O O . PHE A 1 195 ? -10.811 1.644 5.226 1.00 83.75 195 PHE A O 1
ATOM 1501 N N . LEU A 1 196 ? -9.673 2.442 6.994 1.00 79.69 196 LEU A N 1
ATOM 1502 C CA . LEU A 1 196 ? -10.196 3.802 6.917 1.00 79.69 196 LEU A CA 1
ATOM 1503 C C . LEU A 1 196 ? -9.221 4.666 6.109 1.00 79.69 196 LEU A C 1
ATOM 1505 O O . LEU A 1 196 ? -8.115 4.962 6.563 1.00 79.69 196 LEU A O 1
ATOM 1509 N N . VAL A 1 197 ? -9.611 5.040 4.891 1.00 70.75 197 VAL A N 1
ATOM 1510 C CA . VAL A 1 197 ? -8.793 5.890 4.019 1.00 70.75 197 VAL A CA 1
ATOM 1511 C C . VAL A 1 197 ? -9.093 7.357 4.330 1.00 70.75 197 VAL A C 1
ATOM 1513 O O . VAL A 1 197 ? -10.209 7.822 4.129 1.00 70.75 197 VAL A O 1
ATOM 1516 N N . ALA A 1 198 ? -8.076 8.129 4.714 1.00 64.06 198 ALA A N 1
ATOM 1517 C CA . ALA A 1 198 ? -8.196 9.562 5.032 1.00 64.06 198 ALA A CA 1
ATOM 1518 C C . ALA A 1 198 ? -8.589 10.477 3.842 1.00 64.06 198 ALA A C 1
ATOM 1520 O O . ALA A 1 198 ? -8.579 11.696 3.966 1.00 64.06 198 ALA A O 1
ATOM 1521 N N . LYS A 1 199 ? -8.834 9.921 2.650 1.00 57.69 199 LYS A N 1
ATOM 1522 C CA . LYS A 1 199 ? -9.047 10.658 1.389 1.00 57.69 199 LYS A CA 1
ATOM 1523 C C . LYS A 1 199 ? -10.132 10.056 0.501 1.00 57.69 199 LYS A C 1
ATOM 1525 O O . LYS A 1 199 ? -10.144 10.321 -0.702 1.00 57.69 199 LYS A O 1
ATOM 1530 N N . GLU A 1 200 ? -11.021 9.228 1.041 1.00 60.69 200 GLU A N 1
ATOM 1531 C CA . GLU A 1 200 ? -12.217 8.909 0.269 1.00 60.69 200 GLU A CA 1
ATOM 1532 C C . GLU A 1 200 ? -13.056 10.180 0.146 1.00 60.69 200 GLU A C 1
ATOM 1534 O O . GLU A 1 200 ? -13.546 10.725 1.132 1.00 60.69 200 GLU A O 1
ATOM 1539 N N . GLU A 1 201 ? -13.157 10.696 -1.081 1.00 55.94 201 GLU A N 1
ATOM 1540 C CA . GLU A 1 201 ? -14.083 11.767 -1.429 1.00 55.94 201 GLU A CA 1
ATOM 1541 C C . GLU A 1 201 ? -15.494 11.241 -1.158 1.00 55.94 201 GLU A C 1
ATOM 1543 O O . GLU A 1 201 ? -16.113 10.594 -2.010 1.00 55.94 201 GLU A O 1
ATOM 1548 N N . PHE A 1 202 ? -16.002 11.483 0.052 1.00 58.16 202 PHE A N 1
ATOM 1549 C CA . PHE A 1 202 ? -17.408 11.285 0.344 1.00 58.16 202 PHE A CA 1
ATOM 1550 C C . PHE A 1 202 ? -18.170 12.154 -0.645 1.00 58.16 202 PHE A C 1
ATOM 1552 O O . PHE A 1 202 ? -18.120 13.383 -0.599 1.00 58.16 202 PHE A O 1
ATOM 1559 N N . THR A 1 203 ? -18.851 11.501 -1.581 1.00 57.16 203 THR A N 1
ATOM 1560 C CA . THR A 1 203 ? -19.661 12.128 -2.624 1.00 57.16 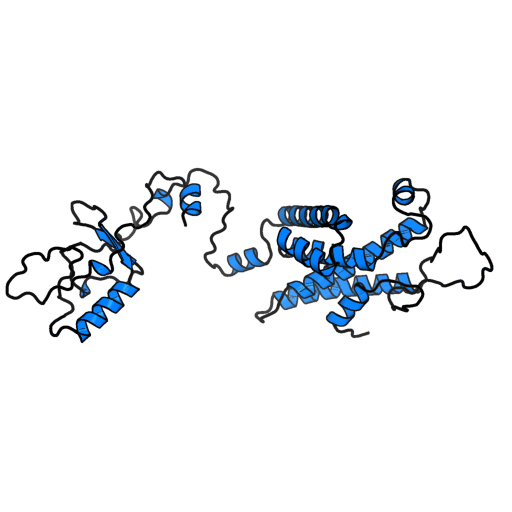203 THR A CA 1
ATOM 1561 C C . THR A 1 203 ? -20.949 12.648 -1.987 1.00 57.16 203 THR A C 1
ATOM 1563 O O . THR A 1 203 ? -22.021 12.118 -2.216 1.00 57.16 203 THR A O 1
ATOM 1566 N N . HIS A 1 204 ? -20.785 13.657 -1.128 1.00 55.19 204 HIS A N 1
ATOM 1567 C CA . HIS A 1 204 ? -21.731 14.562 -0.478 1.00 55.19 204 HIS A CA 1
ATOM 1568 C C . HIS A 1 204 ? -23.092 14.009 0.016 1.00 55.19 204 HIS A C 1
ATOM 1570 O O . HIS A 1 204 ? -23.862 13.394 -0.710 1.00 55.19 204 HIS A O 1
ATOM 1576 N N . THR A 1 205 ? -23.448 14.432 1.241 1.00 66.75 205 THR A N 1
ATOM 1577 C CA . THR A 1 205 ? -24.742 14.341 1.976 1.00 66.75 205 THR A CA 1
ATOM 1578 C C . THR A 1 205 ? -24.930 13.242 3.018 1.00 66.75 205 THR A C 1
ATOM 1580 O O . THR A 1 205 ? -25.923 13.292 3.736 1.00 66.75 205 THR A O 1
ATOM 1583 N N . THR A 1 206 ? -23.986 12.320 3.206 1.00 79.88 206 THR A N 1
ATOM 1584 C CA . THR A 1 206 ? -24.085 11.385 4.337 1.00 79.88 206 THR A CA 1
ATOM 1585 C C . THR A 1 206 ? -23.809 12.105 5.655 1.00 79.88 206 THR A C 1
ATOM 1587 O O . THR A 1 206 ? -22.768 12.758 5.810 1.00 79.88 206 THR A O 1
ATOM 1590 N N . LEU A 1 207 ? -24.735 11.976 6.600 1.00 88.06 207 LEU A N 1
ATOM 1591 C CA . LEU A 1 207 ? -24.624 12.507 7.958 1.00 88.06 207 LEU A CA 1
ATOM 1592 C C . LEU A 1 207 ? -24.210 11.399 8.931 1.00 88.06 207 LEU A C 1
ATOM 1594 O O . LEU A 1 207 ? -24.407 10.212 8.659 1.00 88.06 207 LEU A O 1
ATOM 1598 N N . ALA A 1 208 ? -23.716 11.784 10.109 1.00 87.12 208 ALA A N 1
ATOM 1599 C CA . ALA A 1 208 ? -23.462 10.851 11.207 1.00 87.12 208 ALA A CA 1
ATOM 1600 C C . ALA A 1 208 ? -24.695 9.972 11.508 1.00 87.12 208 ALA A C 1
ATOM 1602 O O . ALA A 1 208 ? -24.561 8.773 11.761 1.00 87.12 208 ALA A O 1
ATOM 1603 N N . ALA A 1 209 ? -25.900 10.544 11.390 1.00 87.12 209 ALA A N 1
ATOM 1604 C CA . ALA A 1 209 ? -27.171 9.842 11.557 1.00 87.12 209 ALA A CA 1
ATOM 1605 C C . ALA A 1 209 ? -27.374 8.635 10.617 1.00 87.12 209 ALA A C 1
ATOM 1607 O O . ALA A 1 209 ? -28.074 7.689 10.985 1.00 87.12 209 ALA A O 1
ATOM 1608 N N . ASP A 1 210 ? -26.780 8.647 9.421 1.00 85.94 210 ASP A N 1
ATOM 1609 C CA . ASP A 1 210 ? -26.972 7.589 8.421 1.00 85.94 210 ASP A CA 1
ATOM 1610 C C . ASP A 1 210 ? -26.099 6.357 8.707 1.00 85.94 210 ASP A C 1
ATOM 1612 O O . ASP A 1 210 ? -26.447 5.222 8.350 1.00 85.94 210 ASP A O 1
ATOM 1616 N N . VAL A 1 211 ? -24.957 6.570 9.364 1.00 85.50 211 VAL A N 1
ATOM 1617 C CA . VAL A 1 211 ? -23.950 5.536 9.643 1.00 85.50 211 VAL A CA 1
ATOM 1618 C C . VAL A 1 211 ? -24.041 5.031 11.083 1.00 85.50 211 VAL A C 1
ATOM 1620 O O . VAL A 1 211 ? -23.742 3.860 11.332 1.00 85.50 211 VAL A O 1
ATOM 1623 N N . MET A 1 212 ? -24.503 5.867 12.021 1.00 87.69 212 MET A N 1
ATOM 1624 C CA . MET A 1 212 ? -24.638 5.483 13.425 1.00 87.69 212 MET A CA 1
ATOM 1625 C C . MET A 1 212 ? -25.557 4.265 13.607 1.00 87.69 212 MET A C 1
ATOM 1627 O O . MET A 1 212 ? -26.554 4.072 12.903 1.00 87.69 212 MET A O 1
ATOM 1631 N N . ARG A 1 213 ? -25.223 3.437 14.597 1.00 86.38 213 ARG A N 1
ATOM 1632 C CA . ARG A 1 213 ? -26.060 2.331 15.073 1.00 86.38 213 ARG A CA 1
ATOM 1633 C C . ARG A 1 213 ? -26.558 2.668 16.481 1.00 86.38 213 ARG A C 1
ATOM 1635 O O . ARG A 1 213 ? -25.785 3.228 17.258 1.00 86.38 213 ARG A O 1
ATOM 1642 N N . PRO A 1 214 ? -27.809 2.327 16.831 1.00 85.00 214 PRO A N 1
ATOM 1643 C CA . PRO A 1 214 ? -28.772 1.510 16.086 1.00 85.00 214 PRO A CA 1
ATOM 1644 C C . PRO A 1 214 ? -29.625 2.339 15.110 1.00 85.00 214 PRO A C 1
ATOM 1646 O O . PRO A 1 214 ? -30.012 3.470 15.404 1.00 85.00 214 PRO A O 1
ATOM 1649 N N . ARG A 1 215 ? -29.965 1.769 13.949 1.00 80.31 215 ARG A N 1
ATOM 1650 C CA . ARG A 1 215 ? -30.955 2.349 13.023 1.00 80.31 215 ARG A CA 1
ATOM 1651 C C . ARG A 1 215 ? -32.376 2.071 13.521 1.00 80.31 215 ARG A C 1
ATOM 1653 O O . ARG A 1 215 ? -32.592 1.189 14.342 1.00 80.31 215 ARG A O 1
ATOM 1660 N N . ARG A 1 216 ? -33.378 2.763 12.958 1.00 75.25 216 ARG A N 1
ATOM 1661 C CA . ARG A 1 216 ? -34.806 2.612 13.336 1.00 75.25 216 ARG A CA 1
ATOM 1662 C C . ARG A 1 216 ? -35.337 1.166 13.311 1.00 75.25 216 ARG A C 1
ATOM 1664 O O . ARG A 1 216 ? -36.299 0.889 14.014 1.00 75.25 216 ARG A O 1
ATOM 1671 N N . ASN A 1 217 ? -34.725 0.277 12.524 1.00 77.12 217 ASN A N 1
ATOM 1672 C CA . ASN A 1 217 ? -35.107 -1.136 12.408 1.00 77.12 217 ASN A CA 1
ATOM 1673 C C . ASN A 1 217 ? -34.127 -2.108 13.090 1.00 77.12 217 ASN A C 1
ATOM 1675 O O . ASN A 1 217 ? -34.333 -3.318 13.003 1.00 77.12 217 ASN A O 1
ATOM 1679 N N . ASP A 1 218 ? -33.061 -1.614 13.720 1.00 81.81 218 ASP A N 1
ATOM 1680 C CA . ASP A 1 218 ? -32.097 -2.470 14.410 1.00 81.81 218 ASP A CA 1
ATOM 1681 C C . ASP A 1 218 ? -32.555 -2.785 15.839 1.00 81.81 218 ASP A C 1
ATOM 1683 O O . ASP A 1 218 ? -33.433 -2.130 16.406 1.00 81.81 218 ASP A O 1
ATOM 1687 N N . LEU A 1 219 ? -31.914 -3.790 16.439 1.00 78.50 219 LEU A N 1
ATOM 1688 C CA . LEU A 1 219 ? -32.043 -4.062 17.865 1.00 78.50 219 LEU A CA 1
ATOM 1689 C C . LEU A 1 219 ? -31.627 -2.808 18.665 1.00 78.50 219 LEU A C 1
ATOM 1691 O O . LEU A 1 219 ? -30.660 -2.143 18.278 1.00 78.50 219 LEU A O 1
ATOM 1695 N N . PRO A 1 220 ? -32.324 -2.463 19.766 1.00 78.88 220 PRO A N 1
ATOM 1696 C CA . PRO A 1 220 ? -31.903 -1.367 20.631 1.00 78.88 220 PRO A CA 1
ATOM 1697 C C . PRO A 1 220 ? -30.456 -1.551 21.100 1.00 78.88 220 PRO A C 1
ATOM 1699 O O . PRO A 1 220 ? -30.035 -2.662 21.417 1.00 78.88 220 PRO A O 1
ATOM 1702 N N . LEU A 1 221 ? -29.720 -0.440 21.166 1.00 80.81 221 LEU A N 1
ATOM 1703 C CA . LEU A 1 221 ? -28.344 -0.407 21.655 1.00 80.81 221 LEU A CA 1
ATOM 1704 C C . LEU A 1 221 ? -28.272 -0.984 23.071 1.00 80.81 221 LEU A C 1
ATOM 1706 O O . LEU A 1 221 ? -29.076 -0.604 23.929 1.00 80.81 221 LEU A O 1
ATOM 1710 N N . ALA A 1 222 ? -27.290 -1.846 23.330 1.00 83.25 222 ALA A N 1
ATOM 1711 C CA . ALA A 1 222 ? -26.975 -2.266 24.686 1.00 83.25 222 ALA A CA 1
ATOM 1712 C C . ALA A 1 222 ? -26.440 -1.054 25.463 1.00 83.25 222 ALA A C 1
ATOM 1714 O O . ALA A 1 222 ? -25.328 -0.577 25.240 1.00 83.25 222 ALA A O 1
ATOM 1715 N N . VAL A 1 223 ? -27.271 -0.518 26.353 1.00 85.69 223 VAL A N 1
ATOM 1716 C CA . VAL A 1 223 ? -26.942 0.630 27.201 1.00 85.69 223 VAL A CA 1
ATOM 1717 C C . VAL A 1 223 ? -26.860 0.187 28.648 1.00 85.69 223 VAL A C 1
ATOM 1719 O O . VAL A 1 223 ? -27.667 -0.625 29.107 1.00 85.69 223 VAL A O 1
ATOM 1722 N N . LEU A 1 224 ? -25.912 0.761 29.378 1.00 86.94 224 LEU A N 1
ATOM 1723 C CA . LEU A 1 224 ? -25.759 0.518 30.802 1.00 86.94 224 LEU A CA 1
ATOM 1724 C C . LEU A 1 224 ? -26.470 1.625 31.592 1.00 86.94 224 LEU A C 1
ATOM 1726 O O . LEU A 1 224 ? -26.249 2.804 31.341 1.00 86.94 224 LEU A O 1
ATOM 1730 N N . MET A 1 225 ? -27.344 1.285 32.540 1.00 85.25 225 MET A N 1
ATOM 1731 C CA . MET A 1 225 ? -27.936 2.281 33.439 1.00 85.25 225 MET A CA 1
ATOM 1732 C C . MET A 1 225 ? -27.021 2.569 34.622 1.00 85.25 225 MET A C 1
ATOM 1734 O O . MET A 1 225 ? -26.317 1.687 35.109 1.00 85.25 225 MET A O 1
ATOM 1738 N N . GLN A 1 226 ? -27.085 3.801 35.117 1.00 82.75 226 GLN A N 1
ATOM 1739 C CA . GLN A 1 226 ? -26.268 4.249 36.235 1.00 82.75 226 GLN A CA 1
ATOM 1740 C C . GLN A 1 226 ? -26.493 3.428 37.516 1.00 82.75 226 GLN A C 1
ATOM 1742 O O . GLN A 1 226 ? -25.511 3.100 38.177 1.00 82.75 226 GLN A O 1
ATOM 1747 N N . ASP A 1 227 ? -27.749 3.087 37.832 1.00 77.25 227 ASP A N 1
ATOM 1748 C CA . ASP A 1 227 ? -28.129 2.558 39.153 1.00 77.25 227 ASP A CA 1
ATOM 1749 C C . ASP A 1 227 ? -29.070 1.337 39.131 1.00 77.25 227 ASP A C 1
ATOM 1751 O O . ASP A 1 227 ? -29.435 0.842 40.192 1.00 77.25 227 ASP A O 1
ATOM 1755 N N . ASN A 1 228 ? -29.503 0.851 37.961 1.00 75.00 228 ASN A N 1
ATOM 1756 C CA . ASN A 1 228 ? -30.595 -0.133 37.865 1.00 75.00 228 ASN A CA 1
ATOM 1757 C C . ASN A 1 228 ? -30.273 -1.334 36.964 1.00 75.00 228 ASN A C 1
ATOM 1759 O O . ASN A 1 228 ? -31.037 -1.661 36.058 1.00 75.00 228 ASN A O 1
ATOM 1763 N N . MET A 1 229 ? -29.123 -1.970 37.172 1.00 80.56 229 MET A N 1
ATOM 1764 C CA . MET A 1 229 ? -28.761 -3.196 36.454 1.00 80.56 229 MET A CA 1
ATOM 1765 C C . MET A 1 229 ? -27.992 -4.159 37.332 1.00 80.56 229 MET A C 1
ATOM 1767 O O . MET A 1 229 ? -27.319 -3.755 38.286 1.00 80.56 229 MET A O 1
ATOM 1771 N N . THR A 1 230 ? -28.051 -5.428 36.952 1.00 81.62 230 THR A N 1
ATOM 1772 C CA . THR A 1 230 ? -27.251 -6.481 37.561 1.00 81.62 230 THR A CA 1
ATOM 1773 C C . THR A 1 230 ? -26.056 -6.853 36.688 1.00 81.62 230 THR A C 1
ATOM 1775 O O . THR A 1 230 ? -25.944 -6.438 35.535 1.00 81.62 230 THR A O 1
ATOM 1778 N N . VAL A 1 231 ? -25.121 -7.614 37.256 1.00 78.44 231 VAL A N 1
ATOM 1779 C CA . VAL A 1 231 ? -23.932 -8.091 36.536 1.00 78.44 231 VAL A CA 1
ATOM 1780 C C . VAL A 1 231 ? -24.312 -9.042 35.395 1.00 78.44 231 VAL A C 1
ATOM 1782 O O . VAL A 1 231 ? -23.649 -9.026 34.361 1.00 78.44 231 VAL A O 1
ATOM 1785 N N . ASP A 1 232 ? -25.379 -9.828 35.556 1.00 77.94 232 ASP A N 1
ATOM 1786 C CA . ASP A 1 232 ? -25.847 -10.776 34.533 1.00 77.94 232 ASP A CA 1
ATOM 1787 C C . ASP A 1 232 ? -26.585 -10.095 33.364 1.00 77.94 232 ASP A C 1
ATOM 1789 O O . ASP A 1 232 ? -26.687 -10.677 32.287 1.00 77.94 232 ASP A O 1
ATOM 1793 N N . ASP A 1 233 ? -27.048 -8.853 33.541 1.00 78.06 233 ASP A N 1
ATOM 1794 C CA . ASP A 1 233 ? -27.704 -8.075 32.478 1.00 78.06 233 ASP A CA 1
ATOM 1795 C C . ASP A 1 233 ? -26.704 -7.481 31.464 1.00 78.06 233 ASP A C 1
ATOM 1797 O O . ASP A 1 233 ? -27.109 -6.880 30.465 1.00 78.06 233 ASP A O 1
ATOM 1801 N N . ILE A 1 234 ? -25.394 -7.612 31.710 1.00 79.19 234 ILE A N 1
ATOM 1802 C CA . ILE A 1 234 ? -24.349 -7.086 30.826 1.00 79.19 234 ILE A CA 1
ATOM 1803 C C . ILE A 1 234 ? -24.242 -7.984 29.584 1.00 79.19 234 ILE A C 1
ATOM 1805 O O . ILE A 1 234 ? -23.792 -9.127 29.654 1.00 79.19 234 ILE A O 1
ATOM 1809 N N . VAL A 1 235 ? -24.659 -7.439 28.440 1.00 77.56 235 VAL A N 1
ATOM 1810 C CA . VAL A 1 235 ? -24.672 -8.111 27.128 1.00 77.56 235 VAL A CA 1
ATOM 1811 C C . VAL A 1 235 ? -23.248 -8.272 26.566 1.00 77.56 235 VAL A C 1
ATOM 1813 O O . VAL A 1 235 ? -22.293 -7.686 27.064 1.00 77.56 235 VAL A O 1
ATOM 1816 N N . ASP A 1 236 ? -23.088 -9.083 25.521 1.00 73.69 236 ASP A N 1
ATOM 1817 C CA . ASP A 1 236 ? -21.814 -9.414 24.874 1.00 73.69 236 ASP A CA 1
ATOM 1818 C C . ASP A 1 236 ? -21.362 -8.378 23.816 1.00 73.69 236 ASP A C 1
ATOM 1820 O O . ASP A 1 236 ? -21.068 -8.738 22.682 1.00 73.69 236 ASP A O 1
ATOM 1824 N N . ASP A 1 237 ? -21.297 -7.089 24.172 1.00 83.12 237 ASP A N 1
ATOM 1825 C CA . ASP A 1 237 ? -20.761 -6.025 23.298 1.00 83.12 237 ASP A CA 1
ATOM 1826 C C . ASP A 1 237 ? -19.383 -5.524 23.763 1.00 83.12 237 ASP A C 1
ATOM 1828 O O . ASP A 1 237 ? -19.014 -5.632 24.931 1.00 83.12 237 ASP A O 1
ATOM 1832 N N . ASN A 1 238 ? -18.582 -4.961 22.851 1.00 85.12 238 ASN A N 1
ATOM 1833 C CA . ASN A 1 238 ? -17.210 -4.516 23.157 1.00 85.12 238 ASN A CA 1
ATOM 1834 C C . ASN A 1 238 ? -17.142 -3.246 24.025 1.00 85.12 238 ASN A C 1
ATOM 1836 O O . ASN A 1 238 ? -16.135 -3.008 24.705 1.00 85.12 238 ASN A O 1
ATOM 1840 N N . GLY A 1 239 ? -18.201 -2.442 24.041 1.00 88.75 239 GLY A N 1
ATOM 1841 C CA . GLY A 1 239 ? -18.292 -1.239 24.855 1.00 88.75 239 GLY A CA 1
ATOM 1842 C C . GLY A 1 239 ? -19.724 -0.739 24.949 1.00 88.75 239 GLY A C 1
ATOM 1843 O O . GLY A 1 239 ? -20.529 -0.973 24.050 1.00 88.75 239 GLY A O 1
ATOM 1844 N N . PHE A 1 240 ? -20.024 -0.056 26.048 1.00 89.44 240 PHE A N 1
ATOM 1845 C CA . PHE A 1 240 ? -21.376 0.339 26.400 1.00 89.44 240 PHE A CA 1
ATOM 1846 C C . PHE A 1 240 ? -21.416 1.808 26.819 1.00 89.44 240 PHE A C 1
ATOM 1848 O O . PHE A 1 240 ? -20.680 2.208 27.730 1.00 89.44 240 PHE A O 1
ATOM 1855 N N . PRO A 1 241 ? -22.303 2.621 26.230 1.00 90.69 241 PRO A N 1
ATOM 1856 C CA . PRO A 1 241 ? -22.612 3.922 26.794 1.00 90.69 241 PRO A CA 1
ATOM 1857 C C . PRO A 1 241 ? -23.409 3.745 28.094 1.00 90.69 241 PRO A C 1
ATOM 1859 O O . PRO A 1 241 ? -24.372 2.974 28.163 1.00 90.69 241 PRO A O 1
ATOM 1862 N N . VAL A 1 242 ? -23.007 4.480 29.128 1.00 90.00 242 VAL A N 1
ATOM 1863 C CA . VAL A 1 242 ? -23.698 4.540 30.416 1.00 90.00 242 VAL A CA 1
ATOM 1864 C C . VAL A 1 242 ? -24.635 5.740 30.418 1.00 90.00 242 VAL A C 1
ATOM 1866 O O . VAL A 1 242 ? -24.196 6.877 30.243 1.00 90.00 242 VAL A O 1
ATOM 1869 N N . ILE A 1 243 ? -25.923 5.497 30.640 1.00 90.19 243 ILE A N 1
ATOM 1870 C CA . ILE A 1 243 ? -26.973 6.515 30.714 1.00 90.19 243 ILE A CA 1
ATOM 1871 C C . ILE A 1 243 ? -27.524 6.634 32.136 1.00 90.19 243 ILE A C 1
ATOM 1873 O O . ILE A 1 243 ? -27.513 5.674 32.906 1.00 90.19 243 ILE A O 1
ATOM 1877 N N . MET A 1 244 ? -28.057 7.806 32.484 1.00 86.75 244 MET A N 1
ATOM 1878 C CA . MET A 1 244 ? -28.668 8.017 33.803 1.00 86.75 244 MET A CA 1
ATOM 1879 C C . MET A 1 244 ? -29.882 7.104 34.028 1.00 86.75 244 MET A C 1
ATOM 1881 O O . MET A 1 244 ? -29.966 6.398 35.027 1.00 86.75 244 MET A O 1
ATOM 1885 N N . SER A 1 245 ? -30.840 7.128 33.101 1.00 84.56 245 SER A N 1
ATOM 1886 C CA . SER A 1 245 ? -32.079 6.350 33.165 1.00 84.56 245 SER A CA 1
ATOM 1887 C C . SER A 1 245 ? -32.660 6.177 31.762 1.00 84.56 245 SER A C 1
ATOM 1889 O O . SER A 1 245 ? -32.377 6.978 30.867 1.00 84.56 245 SER A O 1
ATOM 1891 N N . LYS A 1 246 ? -33.512 5.160 31.574 1.00 82.00 246 LYS A N 1
ATOM 1892 C CA . LYS A 1 246 ? -34.252 4.928 30.320 1.00 82.00 246 LYS A CA 1
ATOM 1893 C C . LYS A 1 246 ? -35.171 6.092 29.943 1.00 82.00 246 LYS A C 1
ATOM 1895 O O . LYS A 1 246 ? -35.426 6.287 28.763 1.00 82.00 246 LYS A O 1
ATOM 1900 N N . GLU A 1 247 ? -35.642 6.857 30.925 1.00 85.31 247 GLU A N 1
ATOM 1901 C CA . GLU A 1 247 ? -36.548 7.991 30.701 1.00 85.31 247 GLU A CA 1
ATOM 1902 C C . GLU A 1 247 ? -35.809 9.253 30.247 1.00 85.31 247 GLU A C 1
ATOM 1904 O O . GLU A 1 247 ? -36.278 9.960 29.363 1.00 85.31 247 GLU A O 1
ATOM 1909 N N . SER A 1 248 ? -34.647 9.543 30.844 1.00 85.62 248 SER A N 1
ATOM 1910 C CA . SER A 1 248 ? -33.895 10.768 30.557 1.00 85.62 248 SER A CA 1
ATOM 1911 C C . SER A 1 248 ? -32.913 10.621 29.397 1.00 85.62 248 SER A C 1
ATOM 1913 O O . SER A 1 248 ? -32.527 11.632 28.817 1.00 85.62 248 SER A O 1
ATOM 1915 N N . GLN A 1 249 ? -32.471 9.390 29.098 1.00 84.50 249 GLN A N 1
ATOM 1916 C CA . GLN A 1 249 ? -31.503 9.044 28.044 1.00 84.50 249 GLN A CA 1
ATOM 1917 C C . GLN A 1 249 ? -30.239 9.924 28.019 1.00 84.50 249 GLN A C 1
ATOM 1919 O O . GLN A 1 249 ? -29.570 10.060 26.997 1.00 84.50 249 GLN A O 1
ATOM 1924 N N . ARG A 1 250 ? -29.878 10.521 29.160 1.00 89.38 250 ARG A N 1
ATOM 1925 C CA . ARG A 1 250 ? -28.703 11.380 29.275 1.00 89.38 250 ARG A CA 1
ATOM 1926 C C . ARG A 1 250 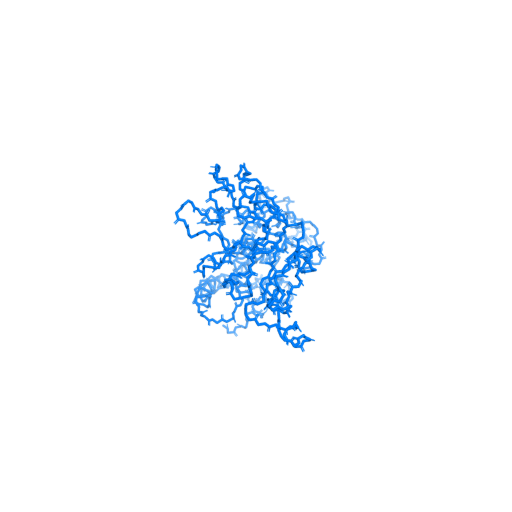? -27.451 10.525 29.429 1.00 89.38 250 ARG A C 1
ATOM 1928 O O . ARG A 1 250 ? -27.373 9.735 30.371 1.00 89.38 250 ARG A O 1
ATOM 1935 N N . LEU A 1 251 ? -26.480 10.726 28.540 1.00 89.19 251 LEU A N 1
ATOM 1936 C CA . LEU A 1 251 ? -25.168 10.086 28.602 1.00 89.19 251 LEU A CA 1
ATOM 1937 C C . LEU A 1 251 ? -24.397 10.569 29.840 1.00 89.19 251 LEU A C 1
ATOM 1939 O O . LEU A 1 251 ? -24.266 11.772 30.071 1.00 89.19 251 LEU A O 1
ATOM 1943 N N . VAL A 1 252 ? -23.910 9.618 30.632 1.00 89.38 252 VAL A N 1
ATOM 1944 C CA . VAL A 1 252 ? -23.044 9.835 31.802 1.00 89.38 252 VAL A CA 1
ATOM 1945 C C . VAL A 1 252 ? -21.592 9.540 31.441 1.00 89.38 252 VAL A C 1
ATOM 1947 O O . VAL A 1 252 ? -20.700 10.249 31.890 1.00 89.38 252 VAL A O 1
ATOM 1950 N N . GLY A 1 253 ? -21.359 8.513 30.623 1.00 90.69 253 GLY A N 1
ATOM 1951 C CA . GLY A 1 253 ? -20.020 8.134 30.190 1.00 90.69 253 GLY A CA 1
ATOM 1952 C C . GLY A 1 253 ? -20.008 6.895 29.304 1.00 90.69 253 GLY A C 1
ATOM 1953 O O . GLY A 1 253 ? -21.056 6.443 28.842 1.00 90.69 253 GLY A O 1
ATOM 1954 N N . PHE A 1 254 ? -18.826 6.330 29.084 1.00 91.56 254 PHE A N 1
ATOM 1955 C CA . PHE A 1 254 ? -18.613 5.130 28.280 1.00 91.56 254 PHE A CA 1
ATOM 1956 C C . PHE A 1 254 ? -17.768 4.103 29.039 1.00 91.56 254 PHE A C 1
ATOM 1958 O O . PHE A 1 254 ? -16.764 4.446 29.664 1.00 91.56 254 PHE A O 1
ATOM 1965 N N . ALA A 1 255 ? -18.180 2.838 29.003 1.00 90.50 255 ALA A N 1
ATOM 1966 C CA . ALA A 1 255 ? -17.496 1.743 29.677 1.00 90.50 255 ALA A CA 1
ATOM 1967 C C . ALA A 1 255 ? -17.093 0.661 28.670 1.00 90.50 255 ALA A C 1
ATOM 1969 O O . ALA A 1 255 ? -17.920 0.134 27.927 1.00 90.50 255 ALA A O 1
ATOM 1970 N N . LEU A 1 256 ? -15.814 0.295 28.669 1.00 91.00 256 LEU A N 1
ATOM 1971 C CA . LEU A 1 256 ? -15.289 -0.786 27.839 1.00 91.00 256 LEU A CA 1
ATOM 1972 C C . LEU A 1 256 ? -15.526 -2.143 28.505 1.00 91.00 256 LEU A C 1
ATOM 1974 O O . LEU A 1 256 ? -15.326 -2.309 29.712 1.00 91.00 256 LEU A O 1
ATOM 1978 N N . ARG A 1 257 ? -15.849 -3.163 27.705 1.00 88.50 257 ARG A N 1
ATOM 1979 C CA . ARG A 1 257 ? -16.065 -4.525 28.213 1.00 88.50 257 ARG A CA 1
ATOM 1980 C C . ARG A 1 257 ? -14.846 -5.110 28.919 1.00 88.50 257 ARG A C 1
ATOM 1982 O O . ARG A 1 257 ? -14.998 -5.820 29.915 1.00 88.50 257 ARG A O 1
ATOM 1989 N N . ARG A 1 258 ? -13.640 -4.821 28.419 1.00 89.62 258 ARG A N 1
ATOM 1990 C CA . ARG A 1 258 ? -12.390 -5.270 29.054 1.00 89.62 258 ARG A CA 1
ATOM 1991 C C . ARG A 1 258 ? -12.301 -4.793 30.504 1.00 89.62 258 ARG A C 1
ATOM 1993 O O . ARG A 1 258 ? -12.027 -5.591 31.394 1.00 89.62 258 ARG A O 1
ATOM 2000 N N . ASP A 1 259 ? -12.625 -3.527 30.747 1.00 89.50 259 ASP A N 1
ATOM 2001 C CA . ASP A 1 259 ? -12.481 -2.904 32.061 1.00 89.50 259 ASP A CA 1
ATOM 2002 C C . ASP A 1 259 ? -13.599 -3.360 33.003 1.00 89.50 259 ASP A C 1
ATOM 2004 O O . ASP A 1 259 ? -13.347 -3.619 34.183 1.00 89.50 259 ASP A O 1
ATOM 2008 N N . LEU A 1 260 ? -14.808 -3.569 32.466 1.00 87.12 260 LEU A N 1
ATOM 2009 C CA . LEU A 1 260 ? -15.919 -4.200 33.181 1.00 87.12 260 LEU A CA 1
ATOM 2010 C C . LEU A 1 260 ? -15.549 -5.617 33.640 1.00 87.12 260 LEU A C 1
ATOM 2012 O O . LEU A 1 260 ? -15.604 -5.902 34.835 1.00 87.12 260 LEU A O 1
ATOM 2016 N N . THR A 1 261 ? -15.110 -6.480 32.720 1.00 88.19 261 THR A N 1
ATOM 2017 C CA . THR A 1 261 ? -14.763 -7.884 33.011 1.00 88.19 261 THR A CA 1
ATOM 2018 C C . THR A 1 261 ? -13.655 -7.978 34.061 1.00 88.19 261 THR A C 1
ATOM 2020 O O . THR A 1 261 ? -13.815 -8.672 35.066 1.00 88.19 261 THR A O 1
ATOM 2023 N N . ILE A 1 262 ? -12.566 -7.218 33.891 1.00 88.62 262 ILE A N 1
ATOM 2024 C CA . ILE A 1 262 ? -11.439 -7.199 34.839 1.00 88.62 262 ILE A CA 1
ATOM 2025 C C . ILE A 1 262 ? -11.903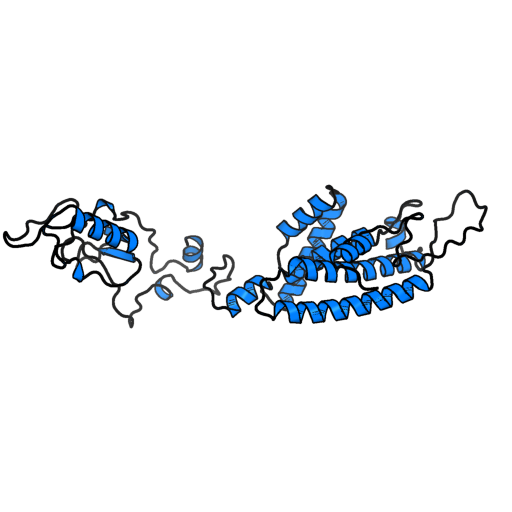 -6.747 36.229 1.00 88.62 262 ILE A C 1
ATOM 2027 O O . ILE A 1 262 ? -11.509 -7.328 37.246 1.00 88.62 262 ILE A O 1
ATOM 2031 N N . THR A 1 263 ? -12.752 -5.719 36.292 1.00 86.56 263 THR A N 1
ATOM 2032 C CA . THR A 1 263 ? -13.226 -5.178 37.570 1.00 86.56 263 THR A CA 1
ATOM 2033 C C . THR A 1 263 ? -14.185 -6.138 38.262 1.00 86.56 263 THR A C 1
ATOM 2035 O O . THR A 1 263 ? -14.051 -6.350 39.467 1.00 86.56 263 THR A O 1
ATOM 2038 N N . ILE A 1 264 ? -15.091 -6.779 37.520 1.00 86.06 264 ILE A N 1
ATOM 2039 C CA . ILE A 1 264 ? -16.015 -7.791 38.048 1.00 86.06 264 ILE A CA 1
ATOM 2040 C C . ILE A 1 264 ? -15.239 -9.003 38.582 1.00 86.06 264 ILE A C 1
ATOM 2042 O O . ILE A 1 264 ? -15.503 -9.453 39.698 1.00 86.06 264 ILE A O 1
ATOM 2046 N N . GLU A 1 265 ? -14.245 -9.506 37.848 1.00 87.25 265 GLU A N 1
ATOM 2047 C CA . GLU A 1 265 ? -13.408 -10.625 38.303 1.00 87.25 265 GLU A CA 1
ATOM 2048 C C . GLU A 1 265 ? -12.583 -10.277 39.548 1.00 87.25 265 GLU A C 1
ATOM 2050 O O . GLU A 1 265 ? -12.513 -11.059 40.500 1.00 87.25 265 GLU A O 1
ATOM 2055 N N . SER A 1 266 ? -11.968 -9.092 39.564 1.00 86.69 266 SER A N 1
ATOM 2056 C CA . SER A 1 266 ? -11.228 -8.575 40.720 1.00 86.69 266 SER A CA 1
ATOM 2057 C C . SER A 1 266 ? -12.140 -8.425 41.938 1.00 86.69 266 SER A C 1
ATOM 2059 O O . SER A 1 266 ? -11.763 -8.800 43.052 1.00 86.69 266 SER A O 1
ATOM 2061 N N . ALA A 1 267 ? -13.361 -7.934 41.734 1.00 83.50 267 ALA A N 1
ATOM 2062 C CA . ALA A 1 267 ? -14.329 -7.757 42.800 1.00 83.50 267 ALA A CA 1
ATOM 2063 C C . ALA A 1 267 ? -14.818 -9.105 43.349 1.00 83.50 267 ALA A C 1
ATOM 2065 O O . ALA A 1 267 ? -14.824 -9.277 44.566 1.00 83.50 267 ALA A O 1
ATOM 2066 N N . ARG A 1 268 ? -15.117 -10.092 42.488 1.00 83.38 268 ARG A N 1
ATOM 2067 C CA . ARG A 1 268 ? -15.478 -11.463 42.909 1.00 83.38 268 ARG A CA 1
ATOM 2068 C C . ARG A 1 268 ? -14.385 -12.132 43.751 1.00 83.38 268 ARG A C 1
ATOM 2070 O O . ARG A 1 268 ? -14.699 -12.912 44.639 1.00 83.38 268 ARG A O 1
ATOM 2077 N N . LYS A 1 269 ? -13.107 -11.822 43.496 1.00 84.25 269 LYS A N 1
ATOM 2078 C CA . LYS A 1 269 ? -11.969 -12.339 44.283 1.00 84.25 269 LYS A CA 1
ATOM 2079 C C . LYS A 1 269 ? -11.766 -11.608 45.614 1.00 84.25 269 LYS A C 1
ATOM 2081 O O . LYS A 1 269 ? -11.302 -12.217 46.570 1.00 84.25 269 LYS A O 1
ATOM 2086 N N . LYS A 1 270 ? -12.044 -10.301 45.667 1.00 82.19 270 LYS A N 1
ATOM 2087 C CA . LYS A 1 270 ? -11.777 -9.450 46.843 1.00 82.19 270 LYS A CA 1
ATOM 2088 C C . LYS A 1 270 ? -12.951 -9.355 47.815 1.00 82.19 270 LYS A C 1
ATOM 2090 O O . LYS A 1 270 ? -12.734 -9.049 48.985 1.00 82.19 270 LYS A O 1
ATOM 2095 N N . GLN A 1 271 ? -14.177 -9.540 47.338 1.00 72.88 271 GLN A N 1
ATOM 2096 C CA . GLN A 1 271 ? -15.396 -9.391 48.126 1.00 72.88 271 GLN A CA 1
ATOM 2097 C C . GLN A 1 271 ? -16.214 -10.681 48.071 1.00 72.88 271 GLN A C 1
ATOM 2099 O O . GLN A 1 271 ? -16.738 -11.057 47.024 1.00 72.88 271 GLN A O 1
ATOM 2104 N N . GLU A 1 272 ? -16.368 -11.336 49.221 1.00 64.31 272 GLU A N 1
ATOM 2105 C CA . GLU A 1 272 ? -17.309 -12.445 49.373 1.00 64.31 272 GLU A CA 1
ATOM 2106 C C . GLU A 1 272 ? -18.751 -11.913 49.261 1.00 64.31 272 GLU A C 1
ATOM 2108 O O . GLU A 1 272 ? -19.120 -10.940 49.928 1.00 64.31 272 GLU A O 1
ATOM 2113 N N . GLY A 1 273 ? -19.558 -12.528 48.388 1.00 69.75 273 GLY A N 1
ATOM 2114 C CA . GLY A 1 273 ? -20.976 -12.191 48.195 1.00 69.75 273 GLY A CA 1
ATOM 2115 C C . GLY A 1 273 ? -21.325 -11.397 46.930 1.00 69.75 273 GLY A C 1
ATOM 2116 O O . GLY A 1 273 ? -22.483 -11.008 46.785 1.00 69.75 273 GLY A O 1
ATOM 2117 N N . ILE A 1 274 ? -20.377 -11.162 46.011 1.00 72.06 274 ILE A N 1
ATOM 2118 C CA . ILE A 1 274 ? -20.716 -10.663 44.668 1.00 72.06 274 ILE A CA 1
ATOM 2119 C C . ILE A 1 274 ? -21.242 -11.820 43.825 1.00 72.06 274 ILE A C 1
ATOM 2121 O O . ILE A 1 274 ? -20.505 -12.744 43.478 1.00 72.06 274 ILE A O 1
ATOM 2125 N N . VAL A 1 275 ? -22.517 -11.737 43.476 1.00 74.81 275 VAL A N 1
ATOM 2126 C CA . VAL A 1 275 ? -23.237 -12.718 42.658 1.00 74.81 275 VAL A CA 1
ATOM 2127 C C . VAL A 1 275 ? -23.680 -12.068 41.348 1.00 74.81 275 VAL A C 1
ATOM 2129 O O . VAL A 1 275 ? -23.589 -10.853 41.196 1.00 74.81 275 VAL A O 1
ATOM 2132 N N . GLY A 1 276 ? -24.145 -12.857 40.379 1.00 70.44 276 GLY A N 1
ATOM 2133 C CA . GLY A 1 276 ? -24.670 -12.329 39.110 1.00 70.44 276 GLY A CA 1
ATOM 2134 C C . GLY A 1 276 ? -25.800 -11.303 39.289 1.00 70.44 276 GLY A C 1
ATOM 2135 O O . GLY A 1 276 ? -25.860 -10.299 38.586 1.00 70.44 276 GLY A O 1
ATOM 2136 N N . SER A 1 277 ? -26.601 -11.466 40.347 1.00 74.12 277 SER A N 1
ATOM 2137 C CA . SER A 1 277 ? -27.665 -10.540 40.753 1.00 74.12 277 SER A CA 1
ATOM 2138 C C . SER A 1 277 ? -27.188 -9.330 41.576 1.00 74.12 277 SER A C 1
ATOM 2140 O O . SER A 1 277 ? -28.017 -8.586 42.104 1.00 74.12 277 SER A O 1
ATOM 2142 N N . SER A 1 278 ? -25.874 -9.135 41.748 1.00 78.50 278 SER A N 1
ATOM 2143 C CA . SER A 1 278 ? -25.325 -7.934 42.388 1.00 78.50 278 SER A CA 1
ATOM 2144 C C . SER A 1 278 ? -25.609 -6.703 41.540 1.00 78.50 278 SER A C 1
ATOM 2146 O O . SER A 1 278 ? -25.391 -6.705 40.331 1.00 78.50 278 SER A O 1
ATOM 2148 N N . TRP A 1 279 ? -26.060 -5.639 42.198 1.00 76.25 279 TRP A N 1
ATOM 2149 C CA . TRP A 1 279 ? -26.364 -4.371 41.548 1.00 76.25 279 TRP A CA 1
ATOM 2150 C C . TRP A 1 279 ? -25.078 -3.665 41.132 1.00 76.25 279 TRP A C 1
ATOM 2152 O O . TRP A 1 279 ? -24.129 -3.578 41.915 1.00 76.25 279 TRP A O 1
ATOM 2162 N N . VAL A 1 280 ? -25.053 -3.148 39.911 1.00 80.94 280 VAL A N 1
ATOM 2163 C CA . VAL A 1 280 ? -23.945 -2.359 39.378 1.00 80.94 280 VAL A CA 1
ATOM 2164 C C . VAL A 1 280 ? -24.293 -0.880 39.500 1.00 80.94 280 VAL A C 1
ATOM 2166 O O . VAL A 1 280 ? -25.320 -0.438 38.992 1.00 80.94 280 VAL A O 1
ATOM 2169 N N . CYS A 1 281 ? -23.424 -0.116 40.164 1.00 79.38 281 CYS A N 1
ATOM 2170 C CA . CYS A 1 281 ? -23.592 1.325 40.334 1.00 79.38 281 CYS A CA 1
ATOM 2171 C C . CYS A 1 281 ? -22.419 2.082 39.709 1.00 79.38 281 CYS A C 1
ATOM 2173 O O . CYS A 1 281 ? -21.262 1.930 40.121 1.00 79.38 281 CYS A O 1
ATOM 2175 N N . PHE A 1 282 ? -22.729 2.953 38.755 1.00 79.56 282 PHE A N 1
ATOM 2176 C CA . PHE A 1 282 ? -21.782 3.888 38.144 1.00 79.56 282 PHE A CA 1
ATOM 2177 C C . PHE A 1 282 ? -21.839 5.283 38.787 1.00 79.56 282 PHE A C 1
ATOM 2179 O O . PHE A 1 282 ? -21.007 6.131 38.479 1.00 79.56 282 PHE A O 1
ATOM 2186 N N . ALA A 1 283 ? -22.786 5.538 39.697 1.00 74.81 283 ALA A N 1
ATOM 2187 C CA . ALA A 1 283 ? -22.844 6.764 40.489 1.00 74.81 283 ALA A CA 1
ATOM 2188 C C . ALA A 1 283 ? -21.798 6.802 41.621 1.00 74.81 283 ALA A C 1
ATOM 2190 O O . ALA A 1 283 ? -21.392 5.778 42.174 1.00 74.81 283 ALA A O 1
ATOM 2191 N N . GLN A 1 284 ? -21.401 8.017 42.023 1.00 66.88 284 GLN A N 1
ATOM 2192 C CA . GLN A 1 284 ? -20.578 8.236 43.226 1.00 66.88 284 GLN A CA 1
ATOM 2193 C C . GLN A 1 284 ? -21.329 7.860 44.510 1.00 66.88 284 GLN A C 1
ATOM 2195 O O . GLN A 1 284 ? -20.731 7.379 45.476 1.00 66.88 284 GLN A O 1
ATOM 2200 N N . HIS A 1 285 ? -22.647 8.054 44.505 1.00 63.75 285 HIS A N 1
ATOM 2201 C CA . HIS A 1 285 ? -23.529 7.751 45.621 1.00 63.75 285 HIS A CA 1
ATOM 2202 C C . HIS A 1 285 ? -24.203 6.406 45.376 1.00 63.75 285 HIS A C 1
ATOM 2204 O O . HIS A 1 285 ? -24.745 6.164 44.307 1.00 63.75 285 HIS A O 1
ATOM 2210 N N . THR A 1 286 ? -24.148 5.519 46.366 1.00 61.25 286 THR A N 1
ATOM 2211 C CA . THR A 1 286 ? -24.824 4.223 46.287 1.00 61.25 286 THR A CA 1
ATOM 2212 C C . THR A 1 286 ? -26.279 4.424 46.696 1.00 61.25 286 THR A C 1
ATOM 2214 O O . THR A 1 286 ? -26.500 4.886 47.819 1.00 61.25 286 THR A O 1
ATOM 2217 N N . PRO A 1 287 ? -27.260 4.120 45.832 1.00 62.22 287 PRO A N 1
ATOM 2218 C CA . PRO A 1 287 ? -28.660 4.179 46.225 1.00 62.22 287 PRO A CA 1
ATOM 2219 C C . PRO A 1 287 ? -28.914 3.251 47.421 1.00 62.22 287 PRO A C 1
ATOM 2221 O O . PRO A 1 287 ? -28.262 2.216 47.583 1.00 62.22 287 PRO A O 1
ATOM 2224 N N . SER A 1 288 ? -29.842 3.644 48.297 1.00 57.75 288 SER A N 1
ATOM 2225 C CA . SER A 1 288 ? -30.224 2.849 49.464 1.00 57.75 288 SER A CA 1
ATOM 2226 C C . SER A 1 288 ? -30.916 1.570 49.001 1.00 57.75 288 SER A C 1
ATOM 2228 O O . SER A 1 288 ? -32.076 1.599 48.589 1.00 57.75 288 SER A O 1
ATOM 2230 N N . LEU A 1 289 ? -30.192 0.457 49.042 1.00 61.97 289 LEU A N 1
ATOM 2231 C CA . LEU A 1 289 ? -30.716 -0.841 48.649 1.00 61.97 289 LEU A CA 1
ATOM 2232 C C . LEU A 1 289 ? -31.515 -1.502 49.794 1.00 61.97 289 LEU A C 1
ATOM 2234 O O . LEU A 1 289 ? -31.218 -1.258 50.968 1.00 61.97 289 LEU A O 1
ATOM 2238 N N . PRO A 1 290 ? -32.514 -2.351 49.479 1.00 62.09 290 PRO A N 1
ATOM 2239 C CA . PRO A 1 290 ? -33.220 -3.167 50.468 1.00 62.09 290 PRO A CA 1
ATOM 2240 C C . PRO A 1 290 ? -32.256 -4.057 51.269 1.00 62.09 290 PRO A C 1
ATOM 2242 O O . PRO A 1 290 ? -31.269 -4.555 50.729 1.00 62.09 290 PRO A O 1
ATOM 2245 N N . ALA A 1 291 ? -32.567 -4.309 52.544 1.00 55.81 291 ALA A N 1
ATOM 2246 C CA . ALA A 1 291 ? -31.684 -5.008 53.489 1.00 55.81 291 ALA A CA 1
ATOM 2247 C C . ALA A 1 291 ? -31.262 -6.439 53.072 1.00 55.81 291 ALA A C 1
ATOM 2249 O O . ALA A 1 291 ? -30.267 -6.941 53.587 1.00 55.81 291 ALA A O 1
ATOM 2250 N N . GLU A 1 292 ? -31.978 -7.076 52.137 1.00 59.22 292 GLU A N 1
ATOM 2251 C CA . GLU A 1 292 ? -31.692 -8.425 51.613 1.00 59.22 292 GLU A CA 1
ATOM 2252 C C . GLU A 1 292 ? -30.954 -8.447 50.261 1.00 59.22 292 GLU A C 1
ATOM 2254 O O . GLU A 1 292 ? -30.672 -9.522 49.731 1.00 59.22 292 GLU A O 1
ATOM 2259 N N . SER A 1 293 ? -30.627 -7.295 49.668 1.00 63.25 293 SER A N 1
ATOM 2260 C CA . SER A 1 293 ? -29.935 -7.287 48.373 1.00 63.25 293 SER A CA 1
ATOM 2261 C C . SER A 1 293 ? -28.442 -7.646 48.506 1.00 63.25 293 SER A C 1
ATOM 2263 O O . SER A 1 293 ? -27.795 -7.250 49.483 1.00 63.25 293 SER A O 1
ATOM 2265 N N . PRO A 1 294 ? -27.859 -8.359 47.525 1.00 69.44 294 PRO A N 1
ATOM 2266 C CA . PRO A 1 294 ? -26.419 -8.597 47.474 1.00 69.44 294 PRO A CA 1
ATOM 2267 C C . PRO A 1 294 ? -25.633 -7.281 47.386 1.00 69.44 294 PRO A C 1
ATOM 2269 O O . PRO A 1 294 ? -26.133 -6.262 46.907 1.00 69.44 294 PRO A O 1
ATOM 2272 N N . ARG A 1 295 ? -24.372 -7.299 47.841 1.00 72.06 295 ARG A N 1
ATOM 2273 C CA . ARG A 1 295 ? -23.538 -6.088 47.904 1.00 72.06 295 ARG A CA 1
ATOM 2274 C C . ARG A 1 295 ? -23.403 -5.435 46.515 1.00 72.06 295 ARG A C 1
ATOM 2276 O O . ARG A 1 295 ? -23.114 -6.156 45.553 1.00 72.06 295 ARG A O 1
ATOM 2283 N N . PRO A 1 296 ? -23.573 -4.101 46.408 1.00 74.88 296 PRO A N 1
ATOM 2284 C CA . PRO A 1 296 ? -23.455 -3.397 45.139 1.00 74.88 296 PRO A CA 1
ATOM 2285 C C . PRO A 1 296 ? -21.995 -3.245 44.708 1.00 74.88 296 PRO A C 1
ATOM 2287 O O . PRO A 1 296 ? -21.111 -2.955 45.522 1.00 74.88 296 PRO A O 1
ATOM 2290 N N . LEU A 1 297 ? -21.757 -3.384 43.408 1.00 78.12 297 LEU A N 1
ATOM 2291 C CA . LEU A 1 297 ? -20.462 -3.201 42.769 1.00 78.12 297 LEU A CA 1
ATOM 2292 C C . LEU A 1 297 ? -20.342 -1.769 42.237 1.00 78.12 297 LEU A C 1
ATOM 2294 O O . LEU A 1 297 ? -21.083 -1.358 41.346 1.00 78.12 297 LEU A O 1
ATOM 2298 N N . LYS A 1 298 ? -19.386 -1.006 42.774 1.00 80.94 298 LYS A N 1
ATOM 2299 C CA . LYS A 1 298 ? -19.107 0.363 42.320 1.00 80.94 298 LYS A CA 1
ATOM 2300 C C . LYS A 1 298 ? -18.160 0.339 41.126 1.00 80.94 298 LYS A C 1
ATOM 2302 O O . LYS A 1 298 ? -17.011 -0.070 41.275 1.00 80.94 298 LYS A O 1
ATOM 2307 N N . LEU A 1 299 ? -18.625 0.826 39.980 1.00 82.00 299 LEU A N 1
ATOM 2308 C CA . LEU A 1 299 ? -17.871 0.871 38.722 1.00 82.00 299 LEU A CA 1
ATOM 2309 C C . LEU A 1 299 ? -17.611 2.302 38.221 1.00 82.00 299 LEU A C 1
ATOM 2311 O O . LEU A 1 299 ? -17.119 2.493 37.117 1.00 82.00 299 LEU A O 1
ATOM 2315 N N . HIS A 1 300 ? -17.869 3.325 39.041 1.00 84.12 300 HIS A N 1
ATOM 2316 C CA . HIS A 1 300 ? -17.605 4.726 38.680 1.00 84.12 300 HIS A CA 1
ATOM 2317 C C . HIS A 1 300 ? -16.151 4.976 38.229 1.00 84.12 300 HIS A C 1
ATOM 2319 O O . HIS A 1 300 ? -15.906 5.813 37.371 1.00 84.12 300 HIS A O 1
ATOM 2325 N N . SER A 1 301 ? -15.163 4.277 38.800 1.00 83.38 301 SER A N 1
ATOM 2326 C CA . SER A 1 301 ? -13.741 4.522 38.506 1.00 83.38 301 SER A CA 1
ATOM 2327 C C . SER A 1 301 ? -13.281 4.048 37.128 1.00 83.38 301 SER A C 1
ATOM 2329 O O . SER A 1 301 ? -12.217 4.465 36.688 1.00 83.38 301 SER A O 1
ATOM 2331 N N . ILE A 1 302 ? -14.030 3.150 36.484 1.00 86.31 302 ILE A N 1
ATOM 2332 C CA . ILE A 1 302 ? -13.712 2.635 35.141 1.00 86.31 302 ILE A CA 1
ATOM 233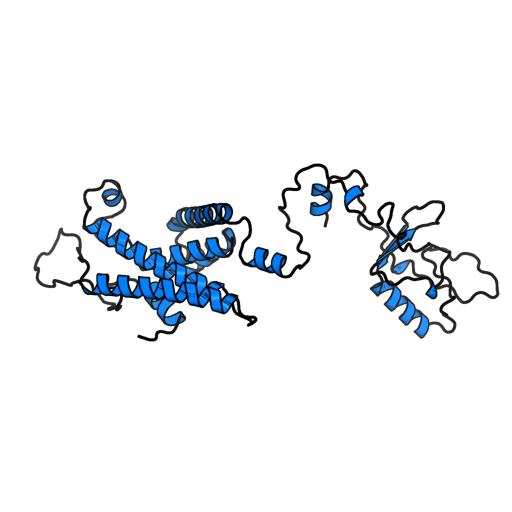3 C C . ILE A 1 302 ? -14.513 3.338 34.044 1.00 86.31 302 ILE A C 1
ATOM 2335 O O . ILE A 1 302 ? -14.380 2.998 32.872 1.00 86.31 302 ILE A O 1
ATOM 2339 N N . LEU A 1 303 ? -15.377 4.277 34.431 1.00 88.62 303 LEU A N 1
ATOM 2340 C CA . LEU A 1 303 ? -16.203 5.022 33.506 1.00 88.62 303 LEU A CA 1
ATOM 2341 C C . LEU A 1 303 ? -15.386 6.151 32.880 1.00 88.62 303 LEU A C 1
ATOM 2343 O O . LEU A 1 303 ? -14.877 7.017 33.595 1.00 88.62 303 LEU A O 1
ATOM 2347 N N . ASP A 1 304 ? -15.317 6.173 31.554 1.00 90.19 304 ASP A N 1
ATOM 2348 C CA . ASP A 1 304 ? -14.868 7.358 30.836 1.00 90.19 304 ASP A CA 1
ATOM 2349 C C . ASP A 1 304 ? -15.999 8.390 30.836 1.00 90.19 304 ASP A C 1
ATOM 2351 O O . ASP A 1 304 ? -17.052 8.178 30.236 1.00 90.19 304 ASP A O 1
ATOM 2355 N N . MET A 1 305 ? -15.798 9.494 31.552 1.00 88.06 305 MET A N 1
ATOM 2356 C CA . MET A 1 305 ? -16.786 10.567 31.714 1.00 88.06 305 MET A CA 1
ATOM 2357 C C . MET A 1 305 ? -16.813 11.540 30.530 1.00 88.06 305 MET A C 1
ATOM 2359 O O . MET A 1 305 ? -17.698 12.393 30.459 1.00 88.06 305 MET A O 1
ATOM 2363 N N . SER A 1 306 ? -15.843 11.450 29.620 1.00 88.81 306 SER A N 1
ATOM 2364 C CA . SER A 1 306 ? -15.698 12.367 28.489 1.00 88.81 306 SER A CA 1
ATOM 2365 C C . SER A 1 306 ? -15.467 11.613 27.177 1.00 88.81 306 SER A C 1
ATOM 2367 O O . SER A 1 306 ? -14.456 11.855 26.514 1.00 88.81 306 SER A O 1
ATOM 2369 N N . PRO A 1 307 ? -16.386 10.714 26.771 1.00 89.25 307 PRO A N 1
ATOM 2370 C CA . PRO A 1 307 ? -16.285 10.100 25.459 1.00 89.25 307 PRO A CA 1
ATOM 2371 C C . PRO A 1 307 ? -16.421 11.173 24.372 1.00 89.25 307 PRO A C 1
ATOM 2373 O O . PRO A 1 307 ? -17.182 12.136 24.519 1.00 89.25 307 PRO A O 1
ATOM 2376 N N . PHE A 1 308 ? -15.715 10.992 23.255 1.00 89.50 308 PHE A N 1
ATOM 2377 C CA . PHE A 1 308 ? -15.940 11.813 22.068 1.00 89.50 308 PHE A CA 1
ATOM 2378 C C . PHE A 1 308 ? -17.392 11.654 21.612 1.00 89.50 308 PHE A C 1
ATOM 2380 O O . PHE A 1 308 ? -17.888 10.541 21.436 1.00 89.50 308 PHE A O 1
ATOM 2387 N N . THR A 1 309 ? -18.089 12.776 21.454 1.00 89.81 309 THR A N 1
ATOM 2388 C CA . THR A 1 309 ? -19.491 12.811 21.032 1.00 89.81 309 THR A CA 1
ATOM 2389 C C . THR A 1 309 ? -19.633 13.722 19.831 1.00 89.81 309 THR A C 1
ATOM 2391 O O . THR A 1 309 ? -18.985 14.762 19.732 1.00 89.81 309 THR A O 1
ATOM 2394 N N . VAL A 1 310 ? -20.486 13.303 18.906 1.00 91.50 310 VAL A N 1
ATOM 2395 C CA . VAL A 1 310 ? -20.752 14.006 17.657 1.00 91.50 310 VAL A CA 1
ATOM 2396 C C . VAL A 1 310 ? -22.265 14.114 17.502 1.00 91.50 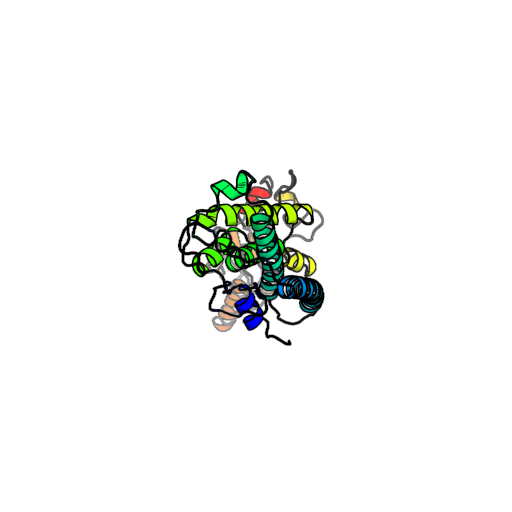310 VAL A C 1
ATOM 2398 O O . VAL A 1 310 ? -22.998 13.217 17.924 1.00 91.50 310 VAL A O 1
ATOM 2401 N N . THR A 1 311 ? -22.752 15.226 16.954 1.00 91.12 311 THR A N 1
ATOM 2402 C CA . THR A 1 311 ? -24.188 15.403 16.712 1.00 91.12 311 THR A CA 1
ATOM 2403 C C . THR A 1 311 ? -24.621 14.624 15.472 1.00 91.12 311 THR A C 1
ATOM 2405 O O . THR A 1 311 ? -23.848 14.434 14.534 1.00 91.12 311 THR A O 1
ATOM 2408 N N . ASP A 1 312 ? -25.879 14.201 15.448 1.00 89.12 312 ASP A N 1
ATOM 2409 C CA . ASP A 1 312 ? -26.503 13.455 14.349 1.00 89.12 312 ASP A CA 1
ATOM 2410 C C . ASP A 1 312 ? -26.443 14.190 12.997 1.00 89.12 312 ASP A C 1
ATOM 2412 O O . ASP A 1 312 ? -26.299 13.560 11.949 1.00 89.12 312 ASP A O 1
ATOM 2416 N N . HIS A 1 313 ? -26.479 15.521 13.023 1.00 90.06 313 HIS A N 1
ATOM 2417 C CA . HIS A 1 313 ? -26.360 16.391 11.850 1.00 90.06 313 HIS A CA 1
ATOM 2418 C C . HIS A 1 313 ? -24.917 16.685 11.408 1.00 90.06 313 HIS A C 1
ATOM 2420 O O . HIS A 1 313 ? -24.715 17.499 10.504 1.00 90.06 313 HIS A O 1
ATOM 2426 N N . THR A 1 314 ? -23.907 16.069 12.026 1.00 90.38 314 THR A N 1
ATOM 2427 C CA . THR A 1 314 ? -22.512 16.303 11.630 1.00 90.38 314 THR A CA 1
ATOM 2428 C C . THR A 1 314 ? -22.214 15.624 10.286 1.00 90.38 314 THR A C 1
ATOM 2430 O O . THR A 1 314 ? -22.559 14.450 10.114 1.00 90.38 314 THR A O 1
ATOM 2433 N N . PRO A 1 315 ? -21.576 16.322 9.326 1.00 89.06 315 PRO A N 1
ATOM 2434 C CA . PRO A 1 315 ? -21.140 15.722 8.066 1.00 89.06 315 PRO A CA 1
ATOM 2435 C C . PRO A 1 315 ? -20.140 14.583 8.285 1.00 89.06 315 PRO A C 1
ATOM 2437 O O . PRO A 1 315 ? -19.252 14.697 9.129 1.00 89.06 315 PRO A O 1
ATOM 2440 N N . MET A 1 316 ? -20.232 13.520 7.481 1.00 85.31 316 MET A N 1
ATOM 2441 C CA . MET A 1 316 ? -19.335 12.362 7.606 1.00 85.31 316 MET A CA 1
ATOM 2442 C C . MET A 1 316 ? -17.848 12.686 7.428 1.00 85.31 316 MET A C 1
ATOM 2444 O O . MET A 1 316 ? -17.030 12.027 8.052 1.00 85.31 316 MET A O 1
ATOM 2448 N N . GLU A 1 317 ? -17.496 13.710 6.650 1.00 82.81 317 GLU A N 1
ATOM 2449 C CA . GLU A 1 317 ? -16.106 14.173 6.509 1.00 82.81 317 GLU A CA 1
ATOM 2450 C C . GLU A 1 317 ? -15.502 14.548 7.872 1.00 82.81 317 GLU A C 1
ATOM 2452 O O . GLU A 1 317 ? -14.454 14.043 8.254 1.00 82.81 317 GLU A O 1
ATOM 2457 N N . VAL A 1 318 ? -16.240 15.326 8.672 1.00 85.50 318 VAL A N 1
ATOM 2458 C CA . VAL A 1 318 ? -15.815 15.725 10.022 1.00 85.50 318 VAL A CA 1
ATOM 2459 C C . VAL A 1 318 ? -15.792 14.529 10.973 1.00 85.50 318 VAL A C 1
ATOM 2461 O O . VAL A 1 318 ? -14.931 14.453 11.841 1.00 85.50 318 VAL A O 1
ATOM 2464 N N . VAL A 1 319 ? -16.736 13.591 10.832 1.00 86.50 319 VAL A N 1
ATOM 2465 C CA . VAL A 1 319 ? -16.754 12.367 11.648 1.00 86.50 319 VAL A CA 1
ATOM 2466 C C . VAL A 1 319 ? -15.492 11.547 11.390 1.00 86.50 319 VAL A C 1
ATOM 2468 O O . VAL A 1 319 ? -14.844 11.134 12.341 1.00 86.50 319 VAL A O 1
ATOM 2471 N N . VAL A 1 320 ? -15.135 11.330 10.125 1.00 83.88 320 VAL A N 1
ATOM 2472 C CA . VAL A 1 320 ? -13.953 10.546 9.744 1.00 83.88 320 VAL A CA 1
ATOM 2473 C C . VAL A 1 320 ? -12.661 11.238 10.158 1.00 83.88 320 VAL A C 1
ATOM 2475 O O . VAL A 1 320 ? -11.757 10.557 10.609 1.00 83.88 320 VAL A O 1
ATOM 2478 N N . ASP A 1 321 ? -12.585 12.567 10.110 1.00 82.69 321 ASP A N 1
ATOM 2479 C CA . ASP A 1 321 ? -11.405 13.293 10.600 1.00 82.69 321 ASP A CA 1
ATOM 2480 C C . ASP A 1 321 ? -11.200 13.181 12.125 1.00 82.69 321 ASP A C 1
ATOM 2482 O O . ASP A 1 321 ? -10.084 13.354 12.618 1.00 82.69 321 ASP A O 1
ATOM 2486 N N . ILE A 1 322 ? -12.267 12.921 12.891 1.00 84.44 322 ILE A N 1
ATOM 2487 C CA . ILE A 1 322 ? -12.197 12.742 14.351 1.00 84.44 322 ILE A CA 1
ATOM 2488 C C . ILE A 1 322 ? -11.713 11.331 14.735 1.00 84.44 322 ILE A C 1
ATOM 2490 O O . ILE A 1 322 ? -11.131 11.180 15.814 1.00 84.44 322 ILE A O 1
ATOM 2494 N N . PHE A 1 323 ? -11.976 10.317 13.903 1.00 78.50 323 PHE A N 1
ATOM 2495 C CA . PHE A 1 323 ? -11.740 8.896 14.203 1.00 78.50 323 PHE A CA 1
ATOM 2496 C C . PHE A 1 323 ? -10.508 8.328 13.493 1.00 78.50 323 PHE A C 1
ATOM 2498 O O . PHE A 1 323 ? -9.735 7.620 14.180 1.00 78.50 323 PHE A O 1
#

Secondary structure (DSSP, 8-state):
----HHHHHHHHHS---TT---TT--B---------SS-----PBPHHHHHHHHHHHHHHHHHHHHHHHHHHSSS---SHHHHHHHHHHHHHHHHHHHHHHHHHTTTSHHHHHH--TTS-S--HHHHHHHHHHHHHHHHH---HHHHHHHHHHTT--GGGHHHHHHHHHHHHHHHHHH-SS-HHHHHHHHTT-----TT----S--BHHHHSSS-TTSPPP--EESSSEESTT--S-SEEEEES-TTT--EEEEEEHHHHHHHHHHHHHHSTT--TTPEEE-SSSPP---TTSPPPEE-GGG-BS------TTSBHHHHHHH-

Organism: Heterocephalus glaber (NCBI:txid10181)

InterPro domains:
  IPR001807 Chloride channel [PF00654] (45-175)
  IPR001807 Chloride channel [PR00762] (75-95)
  IPR001807 Chloride channel [PR00762] (125-141)
  IPR001807 Chloride channel [PR00762] (143-162)
  IPR001807 Chloride channel [PR00762] (183-197)
  IPR014743 Chloride channel, core [SSF81340] (6-196)
  IPR046342 CBS domain superfamily [SSF54631] (200-323)

Foldseek 3Di:
DDDDLVRLLVLLLDWDDPPDPRLQQPFDPPVPDPDDDDDAPDRADDPSNVVSLVVLVVVLVVLVVVLVVVVPDPDPDDSLSSQLSSQSSVLLSVQVVVVNVCSVCVVDPVSVVQDDRPDDSTTSSVSSNLSSLLSSCLQAVDQPVSLVVSCVVVVHPVVCSVVSSVSSVVSNVVSCVVPVDHPVRVVCVVVVPDDQDLDDPPPDDDFLLNVDPDDPPDDDADAAEQWDDFQLSRDDDQKHFYAPDPVVRHTQFIAGPVLSVVQLVVCVVVDPFRDRQAIEHLDPDHPDDPPPHTHHRHDVVRGGRDDDDDDRRHDVSVVSVVD

Radius of gyration: 33.89 Å; chains: 1; bounding box: 83×40×88 Å

Sequence (323 aa):
MRLNTSELIKELFTDCGPLESSSLCDYRNDMNASKIVDDIPDHPAGVGVYSAIWQLCLALIFKIIMTVFTFGIKVPSGLFIPSMAIGEIAGRIVGIAVEQLACYHHDWFIFKEWCEIGADCITPGLQAMFDAAVCLGGVTRMTVSLVVIVFELTGGLLEYIVPLMAAIITSKWVGNAFGREGIYEAHIHLNGYPFLVAKEEFTHTTLAADVMRPRRNDLPLAVLMQDNMTVDDIVDDNGFPVIMSKESQRLVGFALRRDLTITIESARKKQEGIVGSSWVCFAQHTPSLPAESPRPLKLHSILDMSPFTVTDHTPMEVVVDIF